Protein AF-A0A7J7L6P8-F1 (afdb_monomer)

pLDDT: mean 73.08, std 12.53, range [40.78, 95.0]

InterPro domains:
  IPR000109 Proton-dependent oligopeptide transporter family [PF00854] (57-132)
  IPR036259 MFS transporter superfamily [G3DSA:1.20.1250.20] (1-54)
  IPR036259 MFS transporter superfamily [G3DSA:1.20.1250.20] (55-174)
  IPR036259 MFS transporter superfamily [SSF103473] (28-164)

Structure (mmCIF, N/CA/C/O backbone):
data_AF-A0A7J7L6P8-F1
#
_entry.id   AF-A0A7J7L6P8-F1
#
loop_
_atom_site.group_PDB
_atom_site.id
_atom_site.type_symbol
_atom_site.label_atom_id
_atom_site.label_alt_id
_atom_site.label_comp_id
_atom_site.label_asym_id
_atom_site.label_entity_id
_atom_site.label_seq_id
_atom_site.pdbx_PDB_ins_code
_atom_site.Cartn_x
_atom_site.Cartn_y
_atom_site.Cartn_z
_atom_site.occupancy
_atom_site.B_iso_or_equiv
_atom_site.auth_seq_id
_atom_site.auth_comp_id
_atom_site.auth_asym_id
_atom_site.auth_atom_id
_atom_site.pdbx_PDB_model_num
ATOM 1 N N . MET A 1 1 ? 3.405 18.235 5.698 1.00 57.59 1 MET A N 1
ATOM 2 C CA . MET A 1 1 ? 2.090 17.823 5.150 1.00 57.59 1 MET A CA 1
ATOM 3 C C . MET A 1 1 ? 1.477 16.684 5.963 1.00 57.59 1 MET A C 1
ATOM 5 O O . MET A 1 1 ? 0.494 16.945 6.640 1.00 57.59 1 MET A O 1
ATOM 9 N N . ALA A 1 2 ? 2.079 15.485 6.023 1.00 56.78 2 ALA A N 1
ATOM 10 C CA . ALA A 1 2 ? 1.562 14.368 6.838 1.00 56.78 2 ALA A CA 1
ATOM 11 C C . ALA A 1 2 ? 1.398 14.706 8.337 1.00 56.78 2 ALA A C 1
ATOM 13 O O . ALA A 1 2 ? 0.373 14.389 8.924 1.00 56.78 2 ALA A O 1
ATOM 14 N N . MET A 1 3 ? 2.344 15.452 8.925 1.00 75.00 3 MET A N 1
ATOM 15 C CA . MET A 1 3 ? 2.256 15.924 10.320 1.00 75.00 3 MET A CA 1
ATOM 16 C C . MET A 1 3 ? 1.064 16.860 10.582 1.00 75.00 3 MET A C 1
ATOM 18 O O . MET A 1 3 ? 0.485 16.827 11.660 1.00 75.00 3 MET A O 1
ATOM 22 N N . ALA A 1 4 ? 0.673 17.679 9.599 1.00 73.75 4 ALA A N 1
ATOM 23 C CA . ALA A 1 4 ? -0.470 18.583 9.738 1.00 73.75 4 ALA A CA 1
ATOM 24 C C . ALA A 1 4 ? -1.795 17.811 9.669 1.00 73.75 4 ALA A C 1
ATOM 26 O O . ALA A 1 4 ? -2.696 18.058 10.462 1.00 73.75 4 ALA A O 1
ATOM 27 N N . VAL A 1 5 ? -1.885 16.825 8.770 1.00 70.44 5 VAL A N 1
ATOM 28 C CA . VAL A 1 5 ? -3.036 15.914 8.691 1.00 70.44 5 VAL A CA 1
ATOM 29 C C . VAL A 1 5 ? -3.148 15.094 9.972 1.00 70.44 5 VAL A C 1
ATOM 31 O O . VAL A 1 5 ? -4.221 15.052 10.559 1.00 70.44 5 VAL A O 1
ATOM 34 N N . ALA A 1 6 ? -2.043 14.522 10.459 1.00 69.38 6 ALA A N 1
ATOM 35 C CA . ALA A 1 6 ? -2.007 13.792 11.723 1.00 69.38 6 ALA A CA 1
ATOM 36 C C . ALA A 1 6 ? -2.453 14.668 12.904 1.00 69.38 6 ALA A C 1
ATOM 38 O O . ALA A 1 6 ? -3.255 14.225 13.716 1.00 69.38 6 ALA A O 1
ATOM 39 N N . ALA A 1 7 ? -2.016 15.930 12.962 1.00 76.94 7 ALA A N 1
ATOM 40 C CA . ALA A 1 7 ? -2.451 16.870 13.994 1.00 76.94 7 ALA A CA 1
ATOM 41 C C . ALA A 1 7 ? -3.957 17.179 13.917 1.00 76.94 7 ALA A C 1
ATOM 43 O O . ALA A 1 7 ? -4.633 17.227 14.942 1.00 76.94 7 ALA A O 1
ATOM 44 N N . ILE A 1 8 ? -4.508 17.365 12.714 1.00 76.62 8 ILE A N 1
ATOM 45 C CA . ILE A 1 8 ? -5.951 17.576 12.520 1.00 76.62 8 ILE A CA 1
ATOM 46 C C . ILE A 1 8 ? -6.732 16.324 12.937 1.00 76.62 8 ILE A C 1
ATOM 48 O O . ILE A 1 8 ? -7.706 16.435 13.679 1.00 76.62 8 ILE A O 1
ATOM 52 N N . MET A 1 9 ? -6.283 15.139 12.522 1.00 74.62 9 MET A N 1
ATOM 53 C CA . MET A 1 9 ? -6.914 13.873 12.901 1.00 74.62 9 MET A CA 1
ATOM 54 C C . MET A 1 9 ? -6.868 13.648 14.411 1.00 74.62 9 MET A C 1
ATOM 56 O O . MET A 1 9 ? -7.878 13.276 15.002 1.00 74.62 9 MET A O 1
ATOM 60 N N . GLU A 1 10 ? -5.741 13.947 15.054 1.00 73.19 10 GLU A N 1
ATOM 61 C CA . GLU A 1 10 ? -5.582 13.829 16.503 1.00 73.19 10 GLU A CA 1
ATOM 62 C C . GLU A 1 10 ? -6.498 14.802 17.260 1.00 73.19 10 GLU A C 1
ATOM 64 O O . GLU A 1 10 ? -7.091 14.438 18.276 1.00 73.19 10 GLU A O 1
ATOM 69 N N . ASN A 1 11 ? -6.709 16.008 16.725 1.00 78.06 11 ASN A N 1
ATOM 70 C CA . ASN A 1 11 ? -7.666 16.964 17.278 1.00 78.06 11 ASN A CA 1
ATOM 71 C C . ASN A 1 11 ? -9.112 16.454 17.197 1.00 78.06 11 ASN A C 1
ATOM 73 O O . ASN A 1 11 ? -9.860 16.583 18.169 1.00 78.06 11 ASN A O 1
ATOM 77 N N . VAL A 1 12 ? -9.510 15.840 16.078 1.00 74.69 12 VAL A N 1
ATOM 78 C CA . VAL A 1 12 ? -10.863 15.277 15.940 1.00 74.69 12 VAL A CA 1
ATOM 79 C C . VAL A 1 12 ? -11.034 14.022 16.797 1.00 74.69 12 VAL A C 1
ATOM 81 O O . VAL A 1 12 ? -12.045 13.887 17.491 1.00 74.69 12 VAL A O 1
ATOM 84 N N . ARG A 1 13 ? -10.019 13.149 16.839 1.00 74.62 13 ARG A N 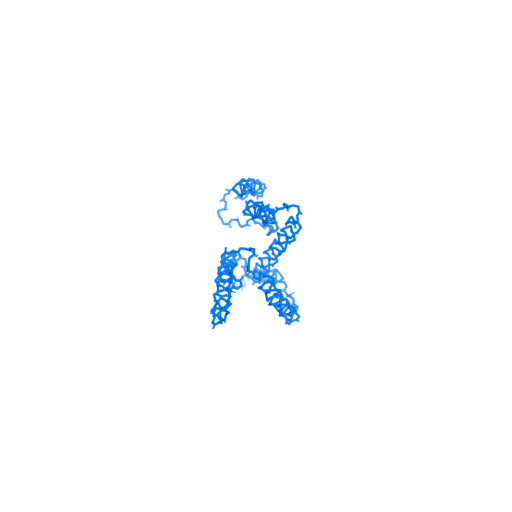1
ATOM 85 C CA . ARG A 1 13 ? -9.984 11.966 17.708 1.00 74.62 13 ARG A CA 1
ATOM 86 C C . ARG A 1 13 ? -10.193 12.351 19.169 1.00 74.62 13 ARG A C 1
ATOM 88 O O . ARG A 1 13 ? -11.044 11.785 19.856 1.00 74.62 13 ARG A O 1
ATOM 95 N N . ARG A 1 14 ? -9.442 13.352 19.632 1.00 69.62 14 ARG A N 1
ATOM 96 C CA . ARG A 1 14 ? -9.537 13.896 20.988 1.00 69.62 14 ARG A CA 1
ATOM 97 C C . ARG A 1 14 ? -10.906 14.521 21.260 1.00 69.62 14 ARG A C 1
ATOM 99 O O . ARG A 1 14 ? -11.451 14.315 22.339 1.00 69.62 14 ARG A O 1
ATOM 106 N N . GLY A 1 15 ? -11.488 15.226 20.290 1.00 71.56 15 GLY A N 1
ATOM 107 C CA . GLY A 1 15 ? -12.839 15.787 20.403 1.00 71.56 15 GLY A CA 1
ATOM 108 C C . GLY A 1 15 ? -13.918 14.723 20.621 1.00 71.56 15 GLY A C 1
ATOM 109 O O . GLY A 1 15 ? -14.811 14.906 21.445 1.00 71.56 15 GLY A O 1
ATOM 110 N N . ILE A 1 16 ? -13.808 13.583 19.940 1.00 70.44 16 ILE A N 1
ATOM 111 C CA . ILE A 1 16 ? -14.724 12.447 20.113 1.00 70.44 16 ILE A CA 1
ATOM 112 C C . ILE A 1 16 ? -14.493 11.759 21.469 1.00 70.44 16 ILE A C 1
ATOM 114 O O . ILE A 1 16 ? -15.457 11.474 22.170 1.00 70.44 16 ILE A O 1
ATOM 118 N N . ALA A 1 17 ? -13.241 11.591 21.909 1.00 65.88 17 ALA A N 1
ATOM 119 C CA . ALA A 1 17 ? -12.929 11.035 23.234 1.00 65.88 17 ALA A CA 1
ATOM 120 C C . ALA A 1 17 ? -13.509 11.867 24.396 1.00 65.88 17 ALA A C 1
ATOM 122 O O . ALA A 1 17 ? -13.944 11.314 25.404 1.00 65.88 17 ALA A O 1
ATOM 123 N N . ILE A 1 18 ? -13.531 13.197 24.245 1.00 70.50 18 ILE A N 1
ATOM 124 C CA . ILE A 1 18 ? -14.132 14.126 25.213 1.00 70.50 18 ILE A CA 1
ATOM 125 C C . ILE A 1 18 ? -15.656 13.965 25.251 1.00 70.50 18 ILE A C 1
ATOM 127 O O . ILE A 1 18 ? -16.242 13.974 26.330 1.00 70.50 18 ILE A O 1
ATOM 131 N N . ARG A 1 19 ? -16.296 13.799 24.086 1.00 66.94 19 ARG A N 1
ATOM 132 C CA . ARG A 1 19 ? -17.755 13.631 23.969 1.00 66.94 19 ARG A CA 1
ATOM 133 C C . ARG A 1 19 ? -18.263 12.325 24.575 1.00 66.94 19 ARG A C 1
ATOM 135 O O . ARG A 1 19 ? -19.340 12.314 25.151 1.00 66.94 19 ARG A O 1
ATOM 142 N N . GLU A 1 20 ? -17.472 11.266 24.471 1.00 68.31 20 GLU A N 1
ATOM 143 C CA . GLU A 1 20 ? -17.779 9.934 25.004 1.00 68.31 20 GLU A CA 1
ATOM 144 C C . GLU A 1 20 ? -17.405 9.774 26.496 1.00 68.31 20 GLU A C 1
ATOM 146 O O . GLU A 1 20 ? -17.579 8.710 27.081 1.00 68.31 20 GLU A O 1
ATOM 151 N N . GLY A 1 21 ? -16.864 10.815 27.142 1.00 65.06 21 GLY A N 1
ATOM 152 C CA . GLY A 1 21 ? -16.530 10.783 28.572 1.00 65.06 21 GLY A CA 1
ATOM 153 C C . GLY A 1 21 ? -15.274 9.975 28.936 1.00 65.06 21 GLY A C 1
ATOM 154 O O . GLY A 1 21 ? -15.002 9.763 30.116 1.00 65.06 21 GLY A O 1
ATOM 155 N N . PHE A 1 22 ? -14.449 9.575 27.962 1.00 65.38 22 PHE A N 1
ATOM 156 C CA . PHE A 1 22 ? -13.252 8.741 28.173 1.00 65.38 22 PHE A CA 1
ATOM 157 C C . PHE A 1 22 ? -12.012 9.497 28.690 1.00 65.38 22 PHE A C 1
ATOM 159 O O . PHE A 1 22 ? -10.904 8.964 28.672 1.00 65.38 22 PHE A O 1
ATOM 166 N N . LEU A 1 23 ? -12.170 10.726 29.189 1.00 56.12 23 LEU A N 1
ATOM 167 C CA . LEU A 1 23 ? -11.068 11.595 29.630 1.00 56.12 23 LEU A CA 1
ATOM 168 C C . LEU A 1 23 ? -10.186 11.000 30.748 1.00 56.12 23 LEU A C 1
ATOM 170 O O . LEU A 1 23 ? -9.034 11.406 30.876 1.00 56.12 23 LEU A O 1
ATOM 174 N N . GLY A 1 24 ? -10.709 10.058 31.542 1.00 56.09 24 GLY A N 1
ATOM 175 C CA . GLY A 1 24 ? -10.016 9.464 32.694 1.00 56.09 24 GLY A CA 1
ATOM 176 C C . GLY A 1 24 ? -9.529 8.022 32.519 1.00 56.09 24 GLY A C 1
ATOM 177 O O . GLY A 1 24 ? -8.980 7.469 33.468 1.00 56.09 24 GLY A O 1
ATOM 178 N N . ASN A 1 25 ? -9.732 7.389 31.356 1.00 55.56 25 ASN A N 1
ATOM 179 C CA . ASN A 1 25 ? -9.404 5.974 31.164 1.00 55.56 25 ASN A CA 1
ATOM 180 C C . ASN A 1 25 ? -8.290 5.786 30.107 1.00 55.56 25 ASN A C 1
ATOM 182 O O . ASN A 1 25 ? -8.564 5.881 28.910 1.00 55.56 25 ASN A O 1
ATOM 186 N N . PRO A 1 26 ? -7.038 5.498 30.517 1.00 57.19 26 PRO A N 1
ATOM 187 C CA . PRO A 1 26 ? -5.897 5.372 29.606 1.00 57.19 26 PRO A CA 1
ATOM 188 C C . PRO A 1 26 ? -5.949 4.132 28.696 1.00 57.19 26 PRO A C 1
ATOM 190 O O . PRO A 1 26 ? -5.173 4.052 27.747 1.00 57.19 26 PRO A O 1
ATOM 193 N N . THR A 1 27 ? -6.848 3.175 28.949 1.00 52.56 27 THR A N 1
ATOM 194 C CA . THR A 1 27 ? -7.044 1.969 28.122 1.00 52.56 27 THR A CA 1
ATOM 195 C C . THR A 1 27 ? -8.324 2.012 27.285 1.00 52.56 27 THR A C 1
ATOM 197 O O . THR A 1 27 ? -8.669 1.016 26.647 1.00 52.56 27 THR A O 1
ATOM 200 N N . ALA A 1 28 ? -9.025 3.153 27.240 1.00 50.88 28 ALA A N 1
ATOM 201 C CA . ALA A 1 28 ? -10.209 3.322 26.407 1.00 50.88 28 ALA A CA 1
ATOM 202 C C . ALA A 1 28 ? -9.842 3.257 24.916 1.00 50.88 28 ALA A C 1
ATOM 204 O O . ALA A 1 28 ? -9.330 4.209 24.322 1.00 50.88 28 ALA A O 1
ATOM 205 N N . VAL A 1 29 ? -10.117 2.106 24.304 1.00 56.06 29 VAL A N 1
ATOM 206 C CA . VAL A 1 29 ? -10.011 1.915 22.859 1.00 56.06 29 VAL A CA 1
ATOM 207 C C . VAL A 1 29 ? -11.180 2.654 22.225 1.00 56.06 29 VAL A C 1
ATOM 209 O O . VAL A 1 29 ? -12.318 2.191 22.263 1.00 56.06 29 VAL A O 1
ATOM 212 N N . ILE A 1 30 ? -10.914 3.838 21.680 1.00 58.00 30 ILE A N 1
ATOM 213 C CA . ILE A 1 30 ? -11.936 4.590 20.959 1.00 58.00 30 ILE A CA 1
ATOM 214 C C . ILE A 1 30 ? -12.311 3.769 19.723 1.00 58.00 30 ILE A C 1
ATOM 216 O O . ILE A 1 30 ? -11.446 3.481 18.897 1.00 58.00 30 ILE A O 1
ATOM 220 N N . GLY A 1 31 ? -13.584 3.389 19.596 1.00 56.09 31 GLY A N 1
ATOM 221 C CA . GLY A 1 31 ? -14.121 2.590 18.486 1.00 56.09 31 GLY A CA 1
ATOM 222 C C . GLY A 1 31 ? -14.188 3.344 17.154 1.00 56.09 31 GLY A C 1
ATOM 223 O O . GLY A 1 31 ? -15.194 3.279 16.453 1.00 56.09 31 GLY A O 1
ATOM 224 N N . MET A 1 32 ? -13.157 4.115 16.813 1.00 63.31 32 MET A N 1
ATOM 225 C CA . MET A 1 32 ? -13.066 4.775 15.518 1.00 63.31 32 MET A CA 1
ATOM 226 C C . MET A 1 32 ? -12.760 3.747 14.440 1.00 63.31 32 MET A C 1
ATOM 228 O O . MET A 1 32 ? -11.826 2.959 14.558 1.00 63.31 32 MET A O 1
ATOM 232 N N . SER A 1 33 ? -13.554 3.776 13.373 1.00 61.56 33 SER A N 1
ATOM 233 C CA . SER A 1 33 ? -13.331 2.940 12.197 1.00 61.56 33 SER A CA 1
ATOM 234 C C . SER A 1 33 ? -11.944 3.196 11.589 1.00 61.56 33 SER A C 1
ATOM 236 O O . SER A 1 33 ? -11.476 4.338 11.520 1.00 61.56 33 SER A O 1
ATOM 238 N N . ALA A 1 34 ? -11.325 2.133 11.064 1.00 63.50 34 ALA A N 1
ATOM 239 C CA . ALA A 1 34 ? -10.097 2.185 10.269 1.00 63.50 34 ALA A CA 1
ATOM 240 C C . ALA A 1 34 ? -10.204 3.113 9.038 1.00 63.50 34 ALA A C 1
ATOM 242 O O . ALA A 1 34 ? -9.183 3.531 8.491 1.00 63.50 34 ALA A O 1
ATOM 243 N N . MET A 1 35 ? -11.422 3.509 8.642 1.00 66.62 35 MET A N 1
ATOM 244 C CA . MET A 1 35 ? -11.685 4.519 7.610 1.00 66.62 35 MET A CA 1
ATOM 245 C C . MET A 1 35 ? -10.975 5.861 7.857 1.00 66.62 35 MET A C 1
ATOM 247 O O . MET A 1 35 ? -10.690 6.582 6.902 1.00 66.62 35 MET A O 1
ATOM 251 N N . TRP A 1 36 ? -10.607 6.186 9.101 1.00 69.94 36 TRP A N 1
ATOM 252 C CA . TRP A 1 36 ? -9.822 7.388 9.425 1.00 69.94 36 TRP A CA 1
ATOM 253 C C . TRP A 1 36 ? -8.411 7.401 8.819 1.00 69.94 36 TRP A C 1
ATOM 255 O O . TRP A 1 36 ? -7.792 8.460 8.722 1.00 69.94 36 TRP A O 1
ATOM 265 N N . LEU A 1 37 ? -7.908 6.258 8.349 1.00 67.75 37 LEU A N 1
ATOM 266 C CA . LEU A 1 37 ? -6.620 6.159 7.663 1.00 67.75 37 LEU A CA 1
ATOM 267 C C . LEU A 1 37 ? -6.708 6.565 6.179 1.00 67.75 37 LEU A C 1
ATOM 269 O O . LEU A 1 37 ? -5.687 6.812 5.541 1.00 67.75 37 LEU A O 1
ATOM 273 N N . ILE A 1 38 ? -7.907 6.666 5.602 1.00 74.75 38 ILE A N 1
ATOM 274 C CA . ILE A 1 38 ? -8.080 6.959 4.171 1.00 74.75 38 ILE A CA 1
ATOM 275 C C . ILE A 1 38 ? -7.493 8.331 3.794 1.00 74.75 38 ILE A C 1
ATOM 277 O O . ILE A 1 38 ? -6.700 8.388 2.851 1.00 74.75 38 ILE A O 1
ATOM 281 N N . PRO A 1 39 ? -7.776 9.434 4.518 1.00 75.94 39 PRO A N 1
ATOM 282 C CA . PRO A 1 39 ? -7.294 10.754 4.113 1.00 75.94 39 PRO A CA 1
ATOM 283 C C . PRO A 1 39 ? -5.766 10.867 4.146 1.00 75.94 39 PRO A C 1
ATOM 285 O O . PRO A 1 39 ? -5.178 11.488 3.263 1.00 75.94 39 PRO A O 1
ATOM 288 N N . GLN A 1 40 ? -5.102 10.228 5.116 1.00 76.31 40 GLN A N 1
ATOM 289 C CA . GLN A 1 40 ? -3.638 10.235 5.190 1.00 76.31 40 GLN A CA 1
ATOM 290 C C . GLN A 1 40 ? -2.995 9.446 4.040 1.00 76.31 40 GLN A C 1
ATOM 292 O O . GLN A 1 40 ? -2.008 9.914 3.477 1.00 76.31 40 GLN A O 1
ATOM 297 N N . PHE A 1 41 ? -3.561 8.299 3.641 1.00 73.69 41 PHE A N 1
ATOM 298 C CA . PHE A 1 41 ? -3.017 7.486 2.549 1.00 73.69 41 PHE A CA 1
ATOM 299 C C . PHE A 1 41 ? -3.240 8.140 1.185 1.00 73.69 41 PHE A C 1
ATOM 301 O O . PHE A 1 41 ? -2.347 8.107 0.340 1.00 73.69 41 PHE A O 1
ATOM 308 N N . VAL A 1 42 ? -4.385 8.801 0.991 1.00 75.19 42 VAL A N 1
ATOM 309 C CA . VAL A 1 42 ? -4.659 9.579 -0.225 1.00 75.19 42 VAL A CA 1
ATOM 310 C C . VAL A 1 42 ? -3.680 10.747 -0.341 1.00 75.19 42 VAL A C 1
ATOM 312 O O . VAL A 1 42 ? -3.033 10.902 -1.373 1.00 75.19 42 VAL A O 1
ATOM 315 N N . ILE A 1 43 ? -3.502 11.537 0.723 1.00 76.88 43 ILE A N 1
ATOM 316 C CA . ILE A 1 43 ? -2.582 12.687 0.714 1.00 76.88 43 ILE A CA 1
ATOM 317 C C . ILE A 1 43 ? -1.128 12.239 0.526 1.00 76.88 43 ILE A C 1
ATOM 319 O O . ILE A 1 43 ? -0.373 12.910 -0.177 1.00 76.88 43 ILE A O 1
ATOM 323 N N . LEU A 1 44 ? -0.734 11.104 1.108 1.00 76.56 44 LEU A N 1
ATOM 324 C CA . LEU A 1 44 ? 0.588 10.519 0.892 1.00 76.56 44 LEU A CA 1
ATOM 325 C C . LEU A 1 44 ? 0.796 10.121 -0.577 1.00 76.56 44 LEU A C 1
ATOM 327 O O . LEU A 1 44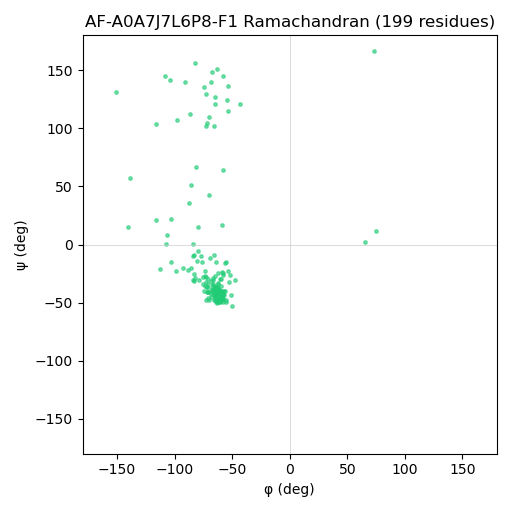 ? 1.814 10.487 -1.156 1.00 76.56 44 LEU A O 1
ATOM 331 N N . GLY A 1 45 ? -0.184 9.458 -1.201 1.00 70.62 45 GLY A N 1
ATOM 332 C CA . GLY A 1 45 ? -0.128 9.105 -2.625 1.00 70.62 45 GLY A CA 1
ATOM 333 C C . GLY A 1 45 ? -0.040 10.332 -3.540 1.00 70.62 45 GLY A C 1
ATOM 334 O O . GLY A 1 45 ? 0.742 10.346 -4.489 1.00 70.62 45 GLY A O 1
ATOM 335 N N . PHE A 1 46 ? -0.766 11.407 -3.215 1.00 69.50 46 PHE A N 1
ATOM 336 C CA . PHE A 1 46 ? -0.624 12.692 -3.907 1.00 69.50 46 PHE A CA 1
ATOM 337 C C . PHE A 1 46 ? 0.770 13.306 -3.712 1.00 69.50 46 PHE A C 1
ATOM 339 O O . PHE A 1 46 ? 1.350 13.814 -4.668 1.00 69.50 46 PHE A O 1
ATOM 3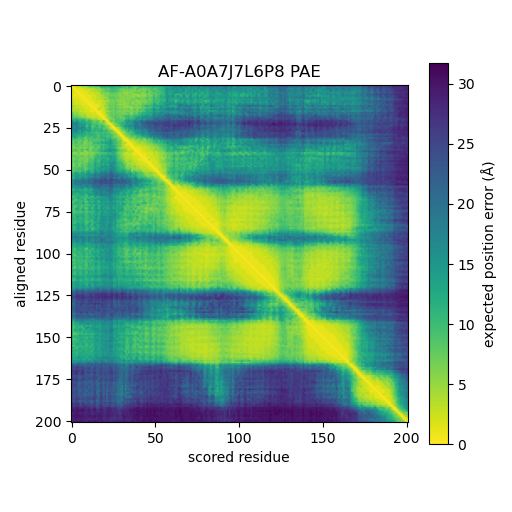46 N N . ALA A 1 47 ? 1.335 13.256 -2.504 1.00 72.56 47 ALA A N 1
ATOM 347 C CA . ALA A 1 47 ? 2.668 13.791 -2.230 1.00 72.56 47 ALA A CA 1
ATOM 348 C C . ALA A 1 47 ? 3.773 13.034 -2.991 1.00 72.56 47 ALA A C 1
ATOM 350 O O . ALA A 1 47 ? 4.676 13.665 -3.541 1.00 72.56 47 ALA A O 1
ATOM 351 N N . GLU A 1 48 ? 3.678 11.703 -3.076 1.00 69.44 48 GLU A N 1
ATOM 352 C CA . GLU A 1 48 ? 4.567 10.875 -3.902 1.00 69.44 48 GLU A CA 1
ATOM 353 C C . GLU A 1 48 ? 4.478 11.262 -5.386 1.00 69.44 48 GLU A C 1
ATOM 355 O O . GLU A 1 48 ? 5.510 11.364 -6.050 1.00 69.44 48 GLU A O 1
ATOM 360 N N . ALA A 1 49 ? 3.274 11.563 -5.889 1.00 66.00 49 ALA A N 1
ATOM 361 C CA . ALA A 1 49 ? 3.064 12.009 -7.266 1.00 66.00 49 ALA A CA 1
ATOM 362 C C . ALA A 1 49 ? 3.827 13.303 -7.580 1.00 66.00 49 ALA A C 1
ATOM 364 O O . ALA A 1 49 ? 4.547 13.378 -8.577 1.00 66.00 49 ALA A O 1
ATOM 365 N N . PHE A 1 50 ? 3.715 14.309 -6.705 1.00 68.62 50 PHE A N 1
ATOM 366 C CA . PHE A 1 50 ? 4.424 15.579 -6.873 1.00 68.62 50 PHE A CA 1
ATOM 367 C C . PHE A 1 50 ? 5.943 15.400 -6.788 1.00 68.62 50 PHE A C 1
ATOM 369 O O . PHE A 1 50 ? 6.673 15.973 -7.600 1.00 68.62 50 PHE A O 1
ATOM 376 N N . ASN A 1 51 ? 6.424 14.559 -5.867 1.00 70.44 51 ASN A N 1
ATOM 377 C CA . ASN A 1 51 ? 7.851 14.275 -5.736 1.00 70.44 51 ASN A CA 1
ATOM 378 C C . ASN A 1 51 ? 8.413 13.569 -6.983 1.00 70.44 51 ASN A C 1
ATOM 380 O O . ASN A 1 51 ? 9.446 13.972 -7.510 1.00 70.44 51 ASN A O 1
ATOM 384 N N . ALA A 1 52 ? 7.705 12.571 -7.518 1.00 63.28 52 ALA A N 1
ATOM 385 C CA . ALA A 1 52 ? 8.115 11.871 -8.734 1.00 63.28 52 ALA A CA 1
ATOM 386 C C . ALA A 1 52 ? 8.172 12.809 -9.953 1.00 63.28 52 ALA A C 1
ATOM 388 O O . ALA A 1 52 ? 9.099 12.732 -10.758 1.00 63.28 52 ALA A O 1
ATOM 389 N N . THR A 1 53 ? 7.224 13.742 -10.077 1.00 60.84 53 THR A N 1
ATOM 390 C CA . THR A 1 53 ? 7.207 14.698 -11.199 1.00 60.84 53 THR A CA 1
ATOM 391 C C . THR A 1 53 ? 8.358 15.702 -11.161 1.00 60.84 53 THR A C 1
ATOM 393 O O . THR A 1 53 ? 8.866 16.071 -12.218 1.00 60.84 53 THR A O 1
ATOM 396 N N . ALA A 1 54 ? 8.831 16.081 -9.969 1.00 61.22 54 ALA A N 1
ATOM 397 C CA . ALA A 1 54 ? 9.988 16.964 -9.817 1.00 61.22 54 ALA A CA 1
ATOM 398 C C . ALA A 1 54 ? 11.300 16.318 -10.301 1.00 61.22 54 ALA A C 1
ATOM 400 O O . ALA A 1 54 ? 12.198 17.020 -10.756 1.00 61.22 54 ALA A O 1
ATOM 401 N N . VAL A 1 55 ? 11.403 14.986 -10.237 1.00 60.81 55 VAL A N 1
ATOM 402 C CA . VAL A 1 55 ? 12.614 14.236 -10.610 1.00 60.81 55 VAL A CA 1
ATOM 403 C C . VAL A 1 55 ? 12.695 13.963 -12.118 1.00 60.81 55 VAL A C 1
ATOM 405 O O . VAL A 1 55 ? 13.790 13.885 -12.666 1.00 60.81 55 VAL A O 1
ATOM 408 N N . ILE A 1 56 ? 11.555 13.812 -12.804 1.00 62.12 56 ILE A N 1
ATOM 409 C CA . ILE A 1 56 ? 11.509 13.234 -14.162 1.00 62.12 56 ILE A CA 1
ATOM 410 C C . ILE A 1 56 ? 11.330 14.304 -15.262 1.00 62.12 56 ILE A C 1
ATOM 412 O O . ILE A 1 56 ? 11.564 14.027 -16.436 1.00 62.12 56 ILE A O 1
ATOM 416 N N . GLY A 1 57 ? 10.943 15.541 -14.924 1.00 58.19 57 GLY A N 1
ATOM 417 C CA . GLY A 1 57 ? 10.859 16.666 -15.876 1.00 58.19 57 GLY A CA 1
ATOM 418 C C . GLY A 1 57 ? 9.809 16.524 -16.994 1.00 58.19 57 GLY A C 1
ATOM 419 O O . GLY A 1 57 ? 9.699 17.403 -17.847 1.00 58.19 57 GLY A O 1
ATOM 420 N N . MET A 1 58 ? 9.026 15.440 -17.006 1.00 61.09 58 MET A N 1
ATOM 421 C CA . MET A 1 58 ? 7.901 15.233 -17.922 1.00 61.09 58 MET A CA 1
ATOM 422 C C . MET A 1 58 ? 6.635 15.936 -17.423 1.00 61.09 58 MET A C 1
ATOM 424 O O . MET A 1 58 ? 6.472 16.174 -16.227 1.00 61.09 58 MET A O 1
ATOM 428 N N . SER A 1 59 ? 5.717 16.245 -18.347 1.00 66.12 59 SER A N 1
ATOM 429 C CA . SER A 1 59 ? 4.451 16.913 -18.028 1.00 66.12 59 SER A CA 1
ATOM 430 C C . SER A 1 59 ? 3.681 16.160 -16.936 1.00 66.12 59 SER A C 1
ATOM 432 O O . SER A 1 59 ? 3.212 15.038 -17.144 1.00 66.12 59 SER A O 1
ATOM 434 N N . THR A 1 60 ? 3.531 16.814 -15.778 1.00 65.44 60 THR A N 1
ATOM 435 C CA . THR A 1 60 ? 2.851 16.341 -14.560 1.00 65.44 60 THR A CA 1
ATOM 436 C C . THR A 1 60 ? 1.479 15.733 -14.855 1.00 65.44 60 THR A C 1
ATOM 438 O O . THR A 1 60 ? 1.057 14.794 -14.187 1.00 65.44 60 THR A O 1
ATOM 441 N N . ILE A 1 61 ? 0.796 16.219 -15.895 1.00 77.81 61 ILE A N 1
ATOM 442 C CA . ILE A 1 61 ? -0.596 15.880 -16.200 1.00 77.81 61 ILE A CA 1
ATOM 443 C C . ILE A 1 61 ? -0.813 14.403 -16.558 1.00 77.81 61 ILE A C 1
ATOM 445 O O . ILE A 1 61 ? -1.881 13.862 -16.291 1.00 77.81 61 ILE A O 1
ATOM 449 N N . TRP A 1 62 ? 0.211 13.736 -17.098 1.00 78.00 62 TRP A N 1
ATOM 450 C CA . TRP A 1 62 ? 0.145 12.321 -17.476 1.00 78.00 62 TRP A CA 1
ATOM 451 C C . TRP A 1 62 ? 0.407 11.369 -16.306 1.00 78.00 62 TRP A C 1
ATOM 453 O O . TRP A 1 62 ? -0.092 10.246 -16.300 1.00 78.00 62 TRP A O 1
ATOM 463 N N . LEU A 1 63 ? 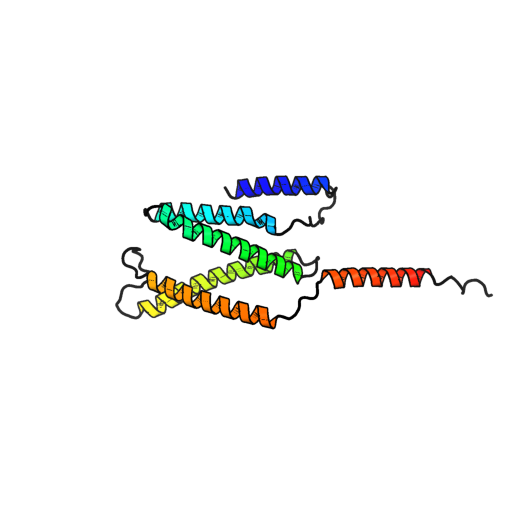1.139 11.823 -15.287 1.00 73.88 63 LEU A N 1
ATOM 464 C CA . LEU A 1 63 ? 1.429 11.045 -14.081 1.00 73.88 63 LEU A CA 1
ATOM 465 C C . LEU A 1 63 ? 0.274 11.102 -13.068 1.00 73.88 63 LEU A C 1
ATOM 467 O O . LEU A 1 63 ? 0.049 10.149 -12.329 1.00 73.88 63 LEU A O 1
ATOM 471 N N . ILE A 1 64 ? -0.500 12.187 -13.043 1.00 77.69 64 ILE A N 1
ATOM 472 C CA . ILE A 1 64 ? -1.633 12.344 -12.117 1.00 77.69 64 ILE A CA 1
ATOM 473 C C . ILE A 1 64 ? -2.589 11.132 -12.114 1.00 77.69 64 ILE A C 1
ATOM 475 O O . ILE A 1 64 ? -2.823 10.594 -11.030 1.00 77.69 64 ILE A O 1
ATOM 479 N N . PRO A 1 65 ? -3.122 10.645 -13.254 1.00 83.94 65 PRO A N 1
ATOM 480 C CA . PRO A 1 65 ? -4.098 9.554 -13.230 1.00 83.94 65 PRO A CA 1
ATOM 481 C C . PRO A 1 65 ? -3.537 8.254 -12.637 1.00 83.94 65 PRO A C 1
ATOM 483 O O . PRO A 1 65 ? -4.225 7.613 -11.842 1.00 83.94 65 PRO A O 1
ATOM 486 N N . GLN A 1 66 ? -2.285 7.886 -12.942 1.00 81.56 66 GLN A N 1
ATOM 487 C CA . GLN A 1 66 ? -1.679 6.673 -12.375 1.00 81.56 66 GLN A CA 1
ATOM 488 C C . GLN A 1 66 ? -1.502 6.772 -10.853 1.00 81.56 66 GLN A C 1
ATOM 490 O O . GLN A 1 66 ? -1.772 5.806 -10.141 1.00 81.56 66 GLN A O 1
ATOM 495 N N . PHE A 1 67 ? -1.107 7.939 -10.332 1.00 78.25 67 PHE A N 1
ATOM 496 C CA . PHE A 1 67 ? -0.885 8.122 -8.897 1.00 78.25 67 PHE A CA 1
ATOM 497 C C . PHE A 1 67 ? -2.187 8.222 -8.107 1.00 78.25 67 PHE A C 1
ATOM 499 O O . PHE A 1 67 ? -2.257 7.716 -6.989 1.00 78.25 67 PHE A O 1
ATOM 506 N N . VAL A 1 68 ? -3.233 8.815 -8.687 1.00 82.19 68 VAL A N 1
ATOM 507 C CA . VAL A 1 68 ? -4.567 8.836 -8.073 1.00 82.19 68 VAL A CA 1
ATOM 508 C C . VAL A 1 68 ? -5.096 7.411 -7.912 1.00 82.19 68 VAL A C 1
ATOM 510 O O . VAL A 1 68 ? -5.497 7.029 -6.813 1.00 82.19 68 VAL A O 1
ATOM 513 N N . ILE A 1 69 ? -5.038 6.598 -8.973 1.00 84.75 69 ILE A N 1
ATOM 514 C CA . ILE A 1 69 ? -5.481 5.195 -8.933 1.00 84.75 69 ILE A CA 1
ATOM 515 C C . ILE A 1 69 ? -4.651 4.392 -7.923 1.00 84.75 69 ILE A C 1
ATOM 517 O O . ILE A 1 69 ? -5.215 3.652 -7.116 1.00 84.75 69 ILE A O 1
ATOM 521 N N . LEU A 1 70 ? -3.327 4.577 -7.911 1.00 81.56 70 LEU A N 1
ATOM 522 C CA . LEU A 1 70 ? -2.435 3.924 -6.951 1.00 81.56 70 LEU A CA 1
ATOM 523 C C . LEU A 1 70 ? -2.754 4.320 -5.500 1.00 81.56 70 LEU A C 1
ATOM 525 O O . LEU A 1 70 ? -2.778 3.461 -4.620 1.00 81.56 70 LEU A O 1
ATOM 529 N N . GLY A 1 71 ? -3.033 5.601 -5.245 1.00 80.88 71 GLY A N 1
ATOM 530 C CA . GLY A 1 71 ? -3.406 6.109 -3.925 1.00 80.88 71 GLY A CA 1
ATOM 531 C C . GLY A 1 71 ? -4.702 5.486 -3.408 1.00 80.88 71 GLY A C 1
ATOM 532 O O . GLY A 1 71 ? -4.741 4.996 -2.278 1.00 80.88 71 GLY A O 1
ATOM 533 N N . PHE A 1 72 ? -5.738 5.420 -4.250 1.00 83.38 72 PHE A N 1
ATOM 534 C CA . PHE A 1 72 ? -6.982 4.724 -3.910 1.00 83.38 72 PHE A CA 1
ATOM 535 C C . PHE A 1 72 ? -6.751 3.232 -3.657 1.00 83.38 72 PHE A C 1
ATOM 537 O O . PHE A 1 72 ? -7.228 2.708 -2.651 1.00 83.38 72 PHE A O 1
ATOM 544 N N . ALA A 1 73 ? -5.981 2.555 -4.513 1.00 85.75 73 ALA A N 1
ATOM 545 C CA . ALA A 1 73 ? -5.668 1.139 -4.343 1.00 85.75 73 ALA A CA 1
ATOM 546 C C . ALA A 1 73 ? -4.956 0.861 -3.007 1.00 85.75 73 ALA A C 1
ATOM 548 O O . ALA A 1 73 ? -5.353 -0.053 -2.284 1.00 85.75 73 ALA A O 1
ATOM 549 N N . LYS A 1 74 ? -3.957 1.676 -2.634 1.00 81.62 74 LYS A N 1
ATOM 550 C CA . LYS A 1 74 ? -3.247 1.555 -1.347 1.00 81.62 74 LYS A CA 1
ATOM 551 C C . LYS A 1 74 ? -4.172 1.825 -0.160 1.00 81.62 74 LYS A C 1
ATOM 553 O O . LYS A 1 74 ? -4.125 1.076 0.812 1.00 81.62 74 LYS A O 1
ATOM 558 N N . ALA A 1 75 ? -5.036 2.838 -0.242 1.00 82.19 75 ALA A N 1
ATOM 559 C CA . ALA A 1 75 ? -5.982 3.158 0.826 1.00 82.19 75 ALA A CA 1
ATOM 560 C C . ALA A 1 75 ? -6.988 2.019 1.062 1.00 82.19 75 ALA A C 1
ATOM 562 O O . ALA A 1 75 ? -7.130 1.556 2.192 1.00 82.19 75 ALA A O 1
ATOM 563 N N . PHE A 1 76 ? -7.641 1.521 0.007 1.00 85.25 76 PHE A N 1
ATOM 564 C CA . PHE A 1 76 ? -8.599 0.420 0.134 1.00 85.25 76 PHE A CA 1
ATOM 565 C C . PHE A 1 76 ? -7.932 -0.886 0.568 1.00 85.25 76 PHE A C 1
ATOM 567 O O . PHE A 1 76 ? -8.493 -1.598 1.398 1.00 85.25 76 PHE A O 1
ATOM 574 N N . ASN A 1 77 ? -6.728 -1.188 0.069 1.00 87.69 77 ASN A N 1
ATOM 575 C CA . ASN A 1 77 ? -5.981 -2.361 0.517 1.00 87.69 77 ASN A CA 1
ATOM 576 C C . ASN A 1 77 ? -5.639 -2.272 2.011 1.00 87.69 77 ASN A C 1
ATOM 578 O O . ASN A 1 77 ? -5.876 -3.229 2.742 1.00 87.69 77 ASN A O 1
ATOM 582 N N . ALA A 1 78 ? -5.147 -1.118 2.474 1.00 83.56 78 ALA A N 1
ATOM 583 C CA . ALA A 1 78 ? -4.793 -0.916 3.874 1.00 83.56 78 ALA A CA 1
ATOM 584 C C . ALA A 1 78 ? -6.011 -1.033 4.800 1.00 83.56 78 ALA A C 1
ATOM 586 O O . ALA A 1 78 ? -5.945 -1.755 5.792 1.00 83.56 78 ALA A O 1
ATOM 587 N N . VAL A 1 79 ? -7.131 -0.380 4.464 1.00 84.81 79 VAL A N 1
ATOM 588 C CA . VAL A 1 79 ? -8.362 -0.474 5.267 1.00 84.81 79 VAL A CA 1
ATOM 589 C C . VAL A 1 79 ? -8.904 -1.901 5.267 1.00 84.81 79 VAL A C 1
ATOM 591 O O . VAL A 1 79 ? -9.178 -2.434 6.337 1.00 84.81 79 VAL A O 1
ATOM 594 N N . GLY A 1 80 ? -8.988 -2.549 4.101 1.00 84.69 80 GLY A N 1
ATOM 595 C CA . GLY A 1 80 ? -9.494 -3.918 3.991 1.00 84.69 80 GLY A CA 1
ATOM 596 C C . GLY A 1 80 ? -8.658 -4.929 4.778 1.00 84.69 80 GLY A C 1
ATOM 597 O O . GLY A 1 80 ? -9.216 -5.754 5.498 1.00 84.69 80 GLY A O 1
ATOM 598 N N . GLN A 1 81 ? -7.326 -4.842 4.705 1.00 84.31 81 GLN A N 1
ATOM 599 C CA . GLN A 1 81 ? -6.451 -5.704 5.504 1.00 84.31 81 GLN A CA 1
ATOM 600 C C . GLN A 1 81 ? -6.584 -5.432 7.001 1.00 84.31 81 GLN A C 1
ATOM 602 O O . GLN A 1 81 ? -6.663 -6.371 7.792 1.00 84.31 81 GLN A O 1
ATOM 607 N N . LEU A 1 82 ? -6.625 -4.160 7.400 1.00 81.94 82 LEU A N 1
ATOM 608 C CA . LEU A 1 82 ? -6.671 -3.795 8.808 1.00 81.94 82 LEU A CA 1
ATOM 609 C C . LEU A 1 82 ? -8.006 -4.196 9.452 1.00 81.94 82 LEU A C 1
ATOM 611 O O . LEU A 1 82 ? -8.005 -4.804 10.520 1.00 81.94 82 LEU A O 1
ATOM 615 N N . GLU A 1 83 ? -9.136 -3.927 8.794 1.00 81.75 83 GLU A N 1
ATOM 616 C CA . GLU A 1 83 ? -10.458 -4.355 9.267 1.00 81.75 83 GLU A CA 1
ATOM 617 C C . GLU A 1 83 ? -10.575 -5.876 9.326 1.00 81.75 83 GLU A C 1
ATOM 619 O O . GLU A 1 83 ? -11.152 -6.405 10.276 1.00 81.75 83 GLU A O 1
ATOM 624 N N . PHE A 1 84 ? -9.981 -6.594 8.371 1.00 81.94 84 PHE A N 1
ATOM 625 C CA . PHE A 1 84 ? -9.932 -8.050 8.406 1.00 81.94 84 PHE A CA 1
ATOM 626 C C . PHE A 1 84 ? -9.118 -8.571 9.598 1.00 81.94 84 PHE A C 1
ATOM 628 O O . PHE A 1 84 ? -9.596 -9.437 10.332 1.00 81.94 84 PHE A O 1
ATOM 635 N N . TYR A 1 85 ? -7.930 -8.015 9.859 1.00 81.50 85 TYR A N 1
ATOM 636 C CA . TYR A 1 85 ? -7.130 -8.401 11.025 1.00 81.50 85 TYR A CA 1
ATOM 637 C C . TYR A 1 85 ? -7.849 -8.104 12.339 1.00 81.50 85 TYR A C 1
ATOM 639 O O . TYR A 1 85 ? -7.865 -8.957 13.224 1.00 81.50 85 TYR A O 1
ATOM 647 N N . TYR A 1 86 ? -8.503 -6.948 12.455 1.00 75.94 86 TYR A N 1
ATOM 648 C CA . TYR A 1 86 ? -9.321 -6.629 13.628 1.00 75.94 86 TYR A CA 1
ATOM 649 C C . TYR A 1 86 ? -10.566 -7.511 13.757 1.00 75.94 86 TYR A C 1
ATOM 651 O O . TYR A 1 86 ? -11.000 -7.778 14.872 1.00 75.94 86 TYR A O 1
ATOM 659 N N . SER A 1 87 ? -11.131 -7.980 12.645 1.00 76.38 87 SER A N 1
ATOM 660 C CA . SER A 1 87 ? -12.301 -8.865 12.638 1.00 76.38 87 SER A CA 1
ATOM 661 C C . SER A 1 87 ? -11.973 -10.294 13.072 1.00 76.38 87 SER A C 1
ATOM 663 O O . SER A 1 87 ? -12.862 -10.981 13.577 1.00 76.38 87 SER A O 1
ATOM 665 N N . GLN A 1 88 ? -10.725 -10.735 12.874 1.00 76.94 88 GLN A N 1
ATOM 666 C CA . GLN A 1 88 ? -10.259 -12.084 13.215 1.00 76.94 88 GLN A CA 1
ATOM 667 C C . GLN A 1 88 ? -9.509 -12.170 14.543 1.00 76.94 88 GLN A C 1
ATOM 669 O O . GLN A 1 88 ? -9.446 -13.242 15.145 1.00 76.94 88 GLN A O 1
ATOM 674 N N . LEU A 1 89 ? -8.948 -11.063 15.025 1.00 73.31 89 LEU A N 1
ATOM 675 C CA . LEU A 1 89 ? -8.269 -11.019 16.314 1.00 73.31 89 LEU A CA 1
ATOM 676 C C . LEU A 1 89 ? -9.252 -10.620 17.430 1.00 73.31 89 LEU A C 1
ATOM 678 O O . LEU A 1 89 ? -10.078 -9.727 17.247 1.00 73.31 89 LEU A O 1
ATOM 682 N N . PRO A 1 90 ? -9.176 -11.241 18.621 1.00 69.62 90 PRO A N 1
ATOM 683 C CA . PRO A 1 90 ? -9.989 -10.827 19.759 1.00 69.62 90 PRO A CA 1
ATOM 684 C C . PRO A 1 90 ? -9.634 -9.392 20.179 1.00 69.62 90 PRO A C 1
ATOM 686 O O . PRO A 1 90 ? -8.489 -8.960 20.039 1.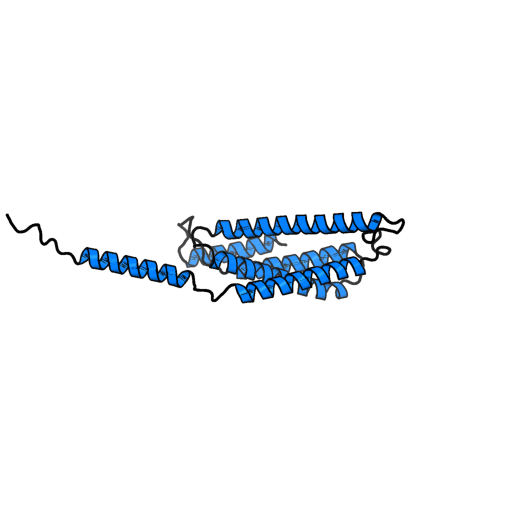00 69.62 90 PRO A O 1
ATOM 689 N N . LYS A 1 91 ? -10.602 -8.660 20.751 1.00 61.19 91 LYS A N 1
ATOM 690 C CA . LYS A 1 91 ? -10.493 -7.220 21.080 1.00 61.19 91 LYS A CA 1
ATOM 691 C C . LYS A 1 91 ? -9.248 -6.838 21.907 1.00 61.19 91 LYS A C 1
ATOM 693 O O . LYS A 1 91 ? -8.777 -5.710 21.804 1.00 61.19 91 LYS A O 1
ATOM 698 N N . SER A 1 92 ? -8.687 -7.759 22.696 1.00 62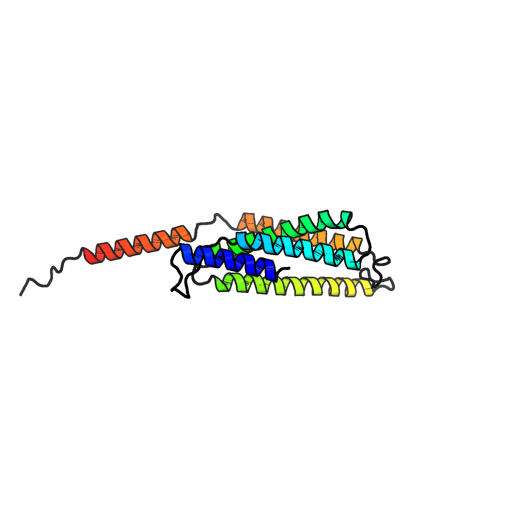.72 92 SER A N 1
ATOM 699 C CA . SER A 1 92 ? -7.465 -7.546 23.490 1.00 62.72 92 SER A CA 1
ATOM 700 C C . SER A 1 92 ? -6.158 -7.570 22.681 1.00 62.72 92 SER A C 1
ATOM 702 O O . SER A 1 92 ? -5.132 -7.121 23.182 1.00 62.72 92 SER A O 1
ATOM 704 N N . LEU A 1 93 ? -6.176 -8.062 21.437 1.00 70.00 93 LEU A N 1
ATOM 705 C CA . LEU A 1 93 ? -5.008 -8.207 20.555 1.00 70.00 93 LEU A CA 1
ATOM 706 C C . LEU A 1 93 ? -4.943 -7.130 19.462 1.00 70.00 93 LEU A C 1
ATOM 708 O O . LEU A 1 93 ? -4.266 -7.297 18.447 1.00 70.00 93 LEU A O 1
ATOM 712 N N . GLY A 1 94 ? -5.612 -5.997 19.673 1.00 67.62 94 GLY A N 1
ATOM 713 C CA . GLY A 1 94 ? -5.681 -4.932 18.676 1.00 67.62 94 GLY A CA 1
ATOM 714 C C . GLY A 1 94 ? -4.325 -4.334 18.268 1.00 67.62 94 GLY A C 1
ATOM 715 O O . GLY A 1 94 ? -4.164 -3.919 17.123 1.00 67.62 94 GLY A O 1
ATOM 716 N N . SER A 1 95 ? -3.324 -4.328 19.156 1.00 76.94 95 SER A N 1
ATOM 717 C CA . SER A 1 95 ? -1.950 -3.914 18.821 1.00 76.94 95 SER A CA 1
ATOM 718 C C . SER A 1 95 ? -1.210 -4.946 17.962 1.00 76.94 95 SER A C 1
ATOM 720 O O . SER A 1 95 ? -0.360 -4.582 17.150 1.00 76.94 95 SER A O 1
ATOM 722 N N . MET A 1 96 ? -1.564 -6.228 18.085 1.00 78.81 96 MET A N 1
ATOM 723 C CA . MET A 1 96 ? -0.951 -7.316 17.324 1.00 78.81 96 MET A CA 1
ATOM 724 C C . MET A 1 96 ? -1.386 -7.298 15.853 1.00 78.81 96 MET A C 1
ATOM 726 O O . MET A 1 96 ? -0.572 -7.581 14.978 1.00 78.81 96 MET A O 1
ATOM 730 N N . ALA A 1 97 ? -2.621 -6.861 15.568 1.00 78.38 97 ALA A N 1
ATOM 731 C CA . ALA A 1 97 ? -3.100 -6.597 14.206 1.00 78.38 97 ALA A CA 1
ATOM 732 C C . ALA A 1 97 ? -2.190 -5.596 13.470 1.00 78.38 97 ALA A C 1
ATOM 734 O O . ALA A 1 97 ? -1.749 -5.838 12.346 1.00 78.38 97 ALA A O 1
ATOM 735 N N . MET A 1 98 ? -1.857 -4.490 14.142 1.00 80.88 98 MET A N 1
ATOM 736 C CA . MET A 1 98 ? -1.005 -3.442 13.582 1.00 80.88 98 MET A CA 1
ATOM 737 C C . MET A 1 98 ? 0.461 -3.887 13.451 1.00 80.88 98 MET A C 1
ATOM 739 O O . MET A 1 98 ? 1.145 -3.511 12.495 1.00 80.88 98 MET A O 1
ATOM 743 N N . ALA A 1 99 ? 0.943 -4.725 14.374 1.00 86.38 99 ALA A N 1
ATOM 744 C CA . ALA A 1 99 ? 2.271 -5.326 14.280 1.00 86.38 99 ALA A CA 1
ATOM 745 C C . ALA A 1 99 ? 2.391 -6.229 13.042 1.00 86.38 99 ALA A C 1
ATOM 747 O O . ALA A 1 99 ? 3.333 -6.067 12.266 1.00 86.38 99 ALA A O 1
ATOM 748 N N . PHE A 1 100 ? 1.413 -7.110 12.797 1.00 85.62 100 PHE A N 1
ATOM 749 C CA . PHE A 1 100 ? 1.391 -7.942 11.590 1.00 85.62 100 PHE A CA 1
ATOM 750 C C . PHE A 1 100 ? 1.294 -7.115 10.312 1.00 85.62 100 PHE A C 1
ATOM 752 O O . PHE A 1 100 ? 2.017 -7.394 9.358 1.00 85.62 100 PHE A O 1
ATOM 759 N N . PHE A 1 101 ? 0.475 -6.061 10.308 1.00 85.12 101 PHE A N 1
ATOM 760 C CA . PHE A 1 101 ? 0.393 -5.137 9.180 1.00 85.12 101 PHE A CA 1
ATOM 761 C C . PHE A 1 101 ? 1.757 -4.502 8.856 1.00 85.12 101 PHE A C 1
ATOM 763 O O . PHE A 1 101 ? 2.192 -4.497 7.705 1.00 85.12 101 PHE A O 1
ATOM 770 N N . THR A 1 102 ? 2.470 -4.020 9.876 1.00 84.94 102 THR A N 1
ATOM 771 C CA . THR A 1 102 ? 3.762 -3.334 9.701 1.00 84.94 102 THR A CA 1
ATOM 772 C C . THR A 1 102 ? 4.875 -4.300 9.287 1.00 84.94 102 THR A C 1
ATOM 774 O O . THR A 1 102 ? 5.667 -3.988 8.400 1.00 84.94 102 THR A O 1
ATOM 777 N N . VAL A 1 103 ? 4.919 -5.499 9.876 1.00 92.38 103 VAL A N 1
ATOM 778 C CA . VAL A 1 103 ? 5.870 -6.552 9.478 1.00 92.38 103 VAL A CA 1
ATOM 779 C C . VAL A 1 103 ? 5.598 -7.020 8.048 1.00 92.38 103 VAL A C 1
ATOM 781 O O . VAL A 1 103 ? 6.540 -7.215 7.284 1.00 92.38 103 VAL A O 1
ATOM 784 N N . GLY A 1 104 ? 4.326 -7.143 7.657 1.00 90.19 104 GLY A N 1
ATOM 785 C CA . GLY A 1 104 ? 3.938 -7.465 6.285 1.00 90.19 104 GLY A CA 1
ATOM 786 C C . GLY A 1 104 ? 4.426 -6.422 5.279 1.00 90.19 104 GLY A C 1
ATOM 787 O O . GLY A 1 104 ? 4.942 -6.783 4.222 1.00 90.19 104 GLY A O 1
ATOM 788 N N . MET A 1 105 ? 4.345 -5.134 5.627 1.00 88.56 105 MET A N 1
ATOM 789 C CA . MET A 1 105 ? 4.889 -4.050 4.803 1.00 88.56 105 MET A CA 1
ATOM 790 C C . MET A 1 105 ? 6.413 -4.153 4.664 1.00 88.56 105 MET A C 1
ATOM 792 O O . MET A 1 105 ? 6.920 -4.155 3.546 1.00 88.56 105 MET A O 1
ATOM 796 N N . ALA A 1 106 ? 7.135 -4.343 5.772 1.00 92.31 106 ALA A N 1
ATOM 797 C CA . ALA A 1 106 ? 8.588 -4.511 5.738 1.00 92.31 106 ALA A CA 1
ATOM 798 C C . ALA A 1 106 ? 9.010 -5.725 4.892 1.00 92.31 106 ALA A C 1
ATOM 800 O O . ALA A 1 106 ? 9.949 -5.650 4.102 1.00 92.31 106 ALA A O 1
ATOM 801 N N . PHE A 1 107 ? 8.288 -6.841 5.013 1.00 93.81 107 PHE A N 1
ATOM 802 C CA . PHE A 1 107 ? 8.524 -8.024 4.192 1.00 93.81 107 PHE A CA 1
ATOM 803 C C . PHE A 1 107 ? 8.279 -7.750 2.700 1.00 93.81 107 PHE A C 1
ATOM 805 O O . PHE A 1 107 ? 9.063 -8.191 1.860 1.00 93.81 107 PHE A O 1
ATOM 812 N N . SER A 1 108 ? 7.238 -6.983 2.365 1.00 90.38 108 SER A N 1
ATOM 813 C CA . SER A 1 108 ? 6.958 -6.556 0.991 1.00 90.38 108 SER A CA 1
ATOM 814 C C . SER A 1 108 ? 8.095 -5.718 0.402 1.00 90.38 108 SER A C 1
ATOM 816 O O . SER A 1 108 ? 8.483 -5.948 -0.744 1.00 90.38 108 SER A O 1
ATOM 818 N N . ASP A 1 109 ? 8.661 -4.782 1.166 1.00 90.62 109 ASP A N 1
ATOM 819 C CA . ASP A 1 109 ? 9.772 -3.939 0.701 1.00 90.62 109 ASP A CA 1
ATOM 820 C C . ASP A 1 109 ? 11.040 -4.765 0.441 1.00 90.62 109 ASP A C 1
ATOM 822 O O . ASP A 1 109 ? 11.719 -4.586 -0.577 1.00 90.62 109 ASP A O 1
ATOM 826 N N . LEU A 1 110 ? 11.330 -5.732 1.318 1.00 94.88 110 LEU A N 1
ATOM 827 C CA . LEU A 1 110 ? 12.433 -6.676 1.128 1.00 94.88 110 LEU A CA 1
ATOM 828 C C . LEU A 1 110 ? 12.230 -7.539 -0.119 1.00 94.88 110 LEU A C 1
ATOM 830 O O . LEU A 1 110 ? 13.168 -7.734 -0.892 1.00 94.88 110 LEU A O 1
ATOM 834 N N . LEU A 1 111 ? 11.009 -8.028 -0.341 1.00 93.00 111 LEU A N 1
ATOM 835 C CA . LEU A 1 111 ? 10.680 -8.828 -1.515 1.00 93.00 111 LEU A CA 1
ATOM 836 C C . LEU A 1 111 ? 10.781 -8.002 -2.805 1.00 93.00 111 LEU A C 1
ATOM 838 O O . LEU A 1 111 ? 11.315 -8.488 -3.801 1.00 93.00 111 LEU A O 1
ATOM 842 N N . GLY A 1 112 ? 10.342 -6.741 -2.780 1.00 89.56 112 GLY A N 1
ATOM 843 C CA . GLY A 1 112 ? 10.508 -5.803 -3.890 1.00 89.56 112 GLY A CA 1
ATOM 844 C C . GLY A 1 112 ? 11.981 -5.584 -4.240 1.00 89.56 112 GLY A C 1
ATOM 845 O O . GLY A 1 112 ? 12.370 -5.721 -5.401 1.00 89.56 112 GLY A O 1
ATOM 846 N N . SER A 1 113 ? 12.822 -5.338 -3.231 1.00 91.50 113 SER A N 1
ATOM 847 C CA . SER A 1 113 ? 14.276 -5.241 -3.405 1.00 91.50 113 SER A CA 1
ATOM 848 C C . SER A 1 113 ? 14.860 -6.531 -3.991 1.00 91.50 113 SER A C 1
ATOM 850 O O . SER A 1 113 ? 15.586 -6.495 -4.987 1.00 91.50 113 SER A O 1
ATOM 852 N N . LEU A 1 114 ? 14.466 -7.691 -3.465 1.00 90.56 114 LEU A N 1
ATOM 853 C CA . LEU A 1 114 ? 14.935 -8.987 -3.949 1.00 90.56 114 LEU A CA 1
ATOM 854 C C . LEU A 1 114 ? 14.591 -9.222 -5.427 1.00 90.56 114 LEU A C 1
ATOM 856 O O . LEU A 1 114 ? 15.451 -9.668 -6.184 1.00 90.56 114 LEU A O 1
ATOM 860 N N . ILE A 1 115 ? 13.375 -8.877 -5.862 1.00 88.50 115 ILE A N 1
ATOM 861 C CA . ILE A 1 115 ? 12.971 -8.982 -7.272 1.00 88.50 115 ILE A CA 1
ATOM 862 C C . ILE A 1 115 ? 13.888 -8.130 -8.153 1.00 88.50 115 ILE A C 1
ATOM 864 O O . ILE A 1 115 ? 14.366 -8.616 -9.178 1.00 88.50 115 ILE A O 1
ATOM 868 N N . THR A 1 116 ? 14.191 -6.891 -7.753 1.00 84.81 116 THR A N 1
ATOM 869 C CA . THR A 1 116 ? 15.103 -6.034 -8.531 1.00 84.81 116 THR A CA 1
ATOM 870 C C . THR A 1 116 ? 16.512 -6.616 -8.622 1.00 84.81 116 THR A C 1
ATOM 872 O O . THR A 1 116 ? 17.124 -6.570 -9.689 1.00 84.81 116 THR A O 1
ATOM 875 N N . ILE A 1 117 ? 17.013 -7.221 -7.540 1.00 87.06 117 ILE A N 1
ATOM 876 C CA . ILE A 1 117 ? 18.323 -7.882 -7.508 1.00 87.06 117 ILE A CA 1
ATOM 877 C C . ILE A 1 117 ? 18.333 -9.091 -8.445 1.00 87.06 117 ILE A C 1
ATOM 879 O O . ILE A 1 117 ? 19.243 -9.211 -9.260 1.00 87.06 117 ILE A O 1
ATOM 883 N N . ILE A 1 118 ? 17.319 -9.958 -8.376 1.00 85.56 118 ILE A N 1
ATOM 884 C CA . ILE A 1 118 ? 17.213 -11.151 -9.228 1.00 85.56 118 ILE A CA 1
ATOM 885 C C . ILE A 1 118 ? 17.138 -10.753 -10.702 1.00 85.56 118 ILE A C 1
ATOM 887 O O . ILE A 1 118 ? 17.881 -11.293 -11.519 1.00 85.56 118 ILE A O 1
ATOM 891 N N . VAL A 1 119 ? 16.278 -9.789 -11.046 1.00 83.06 119 VAL A N 1
ATOM 892 C CA . VAL A 1 119 ? 16.144 -9.302 -12.425 1.00 83.06 119 VAL A CA 1
ATOM 893 C C . VAL A 1 119 ? 17.476 -8.750 -12.927 1.00 83.06 119 VAL A C 1
ATOM 895 O O . VAL A 1 119 ? 17.899 -9.098 -14.027 1.00 83.06 119 VAL A O 1
ATOM 898 N N . ASN A 1 120 ? 18.179 -7.951 -12.121 1.00 78.44 120 ASN A N 1
ATOM 899 C CA . ASN A 1 120 ? 19.499 -7.440 -12.488 1.00 78.44 120 ASN A CA 1
ATOM 900 C C . ASN A 1 120 ? 20.540 -8.559 -12.642 1.00 78.44 120 ASN A C 1
ATOM 902 O O . ASN A 1 120 ? 21.306 -8.537 -13.602 1.00 78.44 120 ASN A O 1
ATO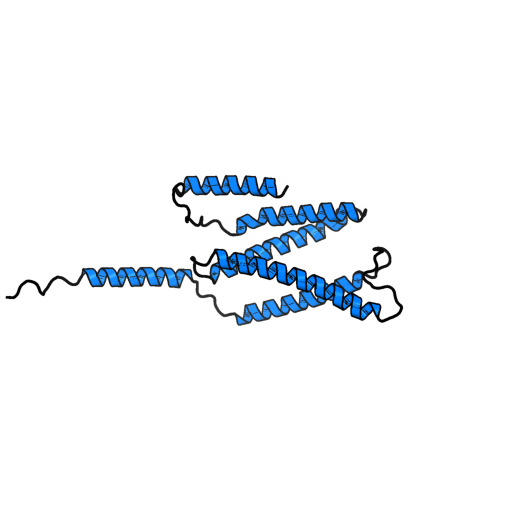M 906 N N . ALA A 1 121 ? 20.555 -9.550 -11.749 1.00 79.62 121 ALA A N 1
ATOM 907 C CA . ALA A 1 121 ? 21.505 -10.660 -11.789 1.00 79.62 121 ALA A CA 1
ATOM 908 C C . ALA A 1 121 ? 21.309 -11.555 -13.024 1.00 79.62 121 ALA A C 1
ATOM 910 O O . ALA A 1 121 ? 22.269 -11.846 -13.735 1.00 79.62 121 ALA A O 1
ATOM 911 N N . VAL A 1 122 ? 20.066 -11.951 -13.317 1.00 76.00 122 VAL A N 1
ATOM 912 C CA . VAL A 1 122 ? 19.734 -12.801 -14.474 1.00 76.00 122 VAL A CA 1
ATOM 913 C C . VAL A 1 122 ? 20.027 -12.075 -15.788 1.00 76.00 122 VAL A C 1
ATOM 915 O O . VAL A 1 122 ? 20.528 -12.677 -16.736 1.00 76.00 122 VAL A O 1
ATOM 918 N N . MET A 1 123 ? 19.747 -10.772 -15.850 1.00 69.81 123 MET A N 1
ATOM 919 C CA . MET A 1 123 ? 19.781 -10.016 -17.104 1.00 69.81 123 MET A CA 1
ATOM 920 C C . MET A 1 123 ? 21.133 -9.344 -17.385 1.00 69.81 123 MET A C 1
ATOM 922 O O . MET A 1 123 ? 21.421 -9.062 -18.545 1.00 69.81 123 MET A O 1
ATOM 926 N N . SER A 1 124 ? 21.984 -9.131 -16.373 1.00 64.94 124 SER A N 1
ATOM 927 C CA . SER A 1 124 ? 23.356 -8.617 -16.542 1.00 64.94 124 SER A CA 1
ATOM 928 C C . SER A 1 124 ? 24.360 -9.694 -16.975 1.00 64.94 124 SER A C 1
ATOM 930 O O . SER A 1 124 ? 25.517 -9.374 -17.243 1.00 64.94 124 SER A O 1
ATOM 932 N N . SER A 1 125 ? 23.944 -10.964 -17.037 1.00 60.22 125 SER A N 1
ATOM 933 C CA . SER A 1 125 ? 24.806 -12.083 -17.440 1.00 60.22 125 SER A CA 1
ATOM 934 C C . SER A 1 125 ? 25.030 -12.175 -18.958 1.00 60.22 125 SER A C 1
ATOM 936 O O . SER A 1 125 ? 25.864 -12.961 -19.402 1.00 60.22 125 SER A O 1
ATOM 938 N N . GLY A 1 126 ? 24.300 -11.394 -19.759 1.00 54.84 126 GLY A N 1
ATOM 939 C CA . GLY A 1 126 ? 24.587 -11.182 -21.176 1.00 54.84 126 GLY A CA 1
ATOM 940 C C . GLY A 1 126 ? 25.120 -9.769 -21.379 1.00 54.84 126 GLY A C 1
ATOM 941 O O . GLY A 1 126 ? 24.660 -8.850 -20.718 1.00 54.84 126 GLY A O 1
ATOM 942 N N . GLU A 1 127 ? 26.047 -9.579 -22.313 1.00 53.44 127 GLU A N 1
ATOM 943 C CA . GLU A 1 127 ? 26.774 -8.338 -22.661 1.00 53.44 127 GLU A CA 1
ATOM 944 C C . GLU A 1 127 ? 25.890 -7.127 -23.088 1.00 53.44 127 GLU A C 1
ATOM 946 O O . GLU A 1 127 ? 26.351 -6.167 -23.702 1.00 53.44 127 GLU A O 1
ATOM 951 N N . LYS A 1 128 ? 24.585 -7.154 -22.795 1.00 53.81 128 LYS A N 1
ATOM 952 C CA . LYS A 1 128 ? 23.597 -6.119 -23.097 1.00 53.81 128 LYS A CA 1
ATOM 953 C C . LYS A 1 128 ? 23.250 -5.322 -21.840 1.00 53.81 128 LYS A C 1
ATOM 955 O O . LYS A 1 128 ? 23.108 -5.854 -20.748 1.00 53.81 128 LYS A O 1
ATOM 960 N N . ILE A 1 129 ? 23.073 -4.021 -22.045 1.00 57.59 129 ILE A N 1
ATOM 961 C CA . ILE A 1 129 ? 22.683 -3.008 -21.056 1.00 57.59 129 ILE A CA 1
ATOM 962 C C . ILE A 1 129 ? 21.549 -3.541 -20.155 1.00 57.59 129 ILE A C 1
ATOM 964 O O . ILE A 1 129 ? 20.478 -3.880 -20.667 1.00 57.59 129 ILE A O 1
ATOM 968 N N . SER A 1 130 ? 21.777 -3.594 -18.832 1.00 58.22 130 SER A N 1
ATOM 969 C CA . SER A 1 130 ? 20.742 -3.978 -17.858 1.00 58.22 130 SER A CA 1
ATOM 970 C C . SER A 1 130 ? 19.494 -3.114 -18.055 1.00 58.22 130 SER A C 1
ATOM 972 O O . SER A 1 130 ? 19.598 -1.904 -18.264 1.00 58.22 130 SER A O 1
ATOM 974 N N . TRP A 1 131 ? 18.305 -3.721 -18.014 1.00 59.72 131 TRP A N 1
ATOM 975 C CA . TRP A 1 131 ? 17.039 -2.996 -18.177 1.00 59.72 131 TRP A CA 1
ATOM 976 C C . TRP A 1 131 ? 16.837 -1.925 -17.110 1.00 59.72 131 TRP A C 1
ATOM 978 O O . TRP A 1 131 ? 16.268 -0.878 -17.408 1.00 59.72 131 TRP A O 1
ATOM 988 N N . LEU A 1 132 ? 17.397 -2.148 -15.920 1.00 62.56 132 LEU A N 1
ATOM 989 C CA . LEU A 1 132 ? 17.527 -1.154 -14.863 1.00 62.56 132 LEU A CA 1
ATOM 990 C C . LEU A 1 132 ? 18.808 -0.323 -15.070 1.00 62.56 132 LEU A C 1
ATOM 992 O O . LEU A 1 132 ? 19.675 -0.230 -14.203 1.00 62.56 132 LEU A O 1
ATOM 996 N N . SER A 1 133 ? 18.987 0.223 -16.274 1.00 53.97 133 SER A N 1
ATOM 997 C CA . SER A 1 133 ? 20.135 1.077 -16.577 1.00 53.97 133 SER A CA 1
ATOM 998 C C . SER A 1 133 ? 20.011 2.385 -15.798 1.00 53.97 133 SER A C 1
ATOM 1000 O O . SER A 1 133 ? 18.927 2.966 -15.756 1.00 53.97 133 SER A O 1
ATOM 1002 N N . SER A 1 134 ? 21.120 2.907 -15.258 1.00 57.75 134 SER A N 1
ATOM 1003 C CA . SER A 1 134 ? 21.148 4.206 -14.556 1.00 57.75 134 SER A CA 1
ATOM 1004 C C . SER A 1 134 ? 20.639 5.378 -15.408 1.00 57.75 134 SER A C 1
ATOM 1006 O O . SER A 1 134 ? 20.300 6.432 -14.879 1.00 57.75 134 SER A O 1
ATOM 1008 N N . ASN A 1 135 ? 20.554 5.193 -16.730 1.00 55.28 135 ASN A N 1
ATOM 1009 C CA . ASN A 1 135 ? 19.964 6.139 -17.663 1.00 55.28 135 ASN A CA 1
ATOM 1010 C C . ASN A 1 135 ? 18.514 5.752 -17.995 1.00 55.28 135 ASN A C 1
ATOM 1012 O O . ASN A 1 135 ? 18.269 4.832 -18.782 1.00 55.28 135 ASN A O 1
ATOM 1016 N N . LEU A 1 136 ? 17.565 6.520 -17.448 1.00 58.50 136 LEU A N 1
ATOM 1017 C CA . LEU A 1 136 ? 16.113 6.350 -17.609 1.00 58.50 136 LEU A CA 1
ATOM 1018 C C . LEU A 1 136 ? 15.668 6.276 -19.087 1.00 58.50 136 LEU A C 1
ATOM 1020 O O . LEU A 1 136 ? 14.765 5.521 -19.419 1.00 58.50 136 LEU A O 1
ATOM 1024 N N . ASN A 1 137 ? 16.367 6.983 -19.985 1.00 59.12 137 ASN A N 1
ATOM 1025 C CA . ASN A 1 137 ? 16.062 7.034 -21.424 1.00 59.12 137 ASN A CA 1
ATOM 1026 C C . ASN A 1 137 ? 16.641 5.868 -22.254 1.00 59.12 137 ASN A C 1
ATOM 1028 O O . ASN A 1 137 ? 16.327 5.751 -23.436 1.00 59.12 137 ASN A O 1
ATOM 1032 N N . ARG A 1 138 ? 17.523 5.032 -21.685 1.00 56.19 138 ARG A N 1
ATOM 1033 C CA . ARG A 1 138 ? 18.159 3.892 -22.386 1.00 56.19 138 ARG A CA 1
ATOM 1034 C C . ARG A 1 138 ? 17.732 2.524 -21.850 1.00 56.19 138 ARG A C 1
ATOM 1036 O O . ARG A 1 138 ? 17.891 1.531 -22.559 1.00 56.19 138 ARG A O 1
ATOM 1043 N N . GLY A 1 139 ? 17.230 2.454 -20.617 1.00 61.22 139 GLY A N 1
ATOM 1044 C CA . GLY A 1 139 ? 16.709 1.221 -20.025 1.00 61.22 139 GLY A CA 1
ATOM 1045 C C . GLY A 1 139 ? 15.349 0.846 -20.615 1.00 61.22 139 GLY A C 1
ATOM 1046 O O . GLY A 1 139 ? 14.474 1.691 -20.763 1.00 61.22 139 GLY A O 1
ATOM 1047 N N . ARG A 1 140 ? 15.144 -0.432 -20.948 1.00 66.44 140 ARG A N 1
ATOM 1048 C CA . ARG A 1 140 ? 13.837 -0.960 -21.382 1.00 66.44 140 ARG A CA 1
ATOM 1049 C C . ARG A 1 140 ? 12.954 -1.262 -20.168 1.00 66.44 140 ARG A C 1
ATOM 1051 O O . ARG A 1 140 ? 12.651 -2.422 -19.889 1.00 66.44 140 ARG A O 1
ATOM 1058 N N . TYR A 1 141 ? 12.556 -0.214 -19.447 1.00 71.56 141 TYR A N 1
ATOM 1059 C CA . TYR A 1 141 ? 11.707 -0.309 -18.251 1.00 71.56 141 TYR A CA 1
ATOM 1060 C C . TYR A 1 141 ? 10.358 -0.986 -18.527 1.00 71.56 141 TYR A C 1
ATOM 1062 O O . TYR A 1 141 ? 9.807 -1.636 -17.640 1.00 71.56 141 TY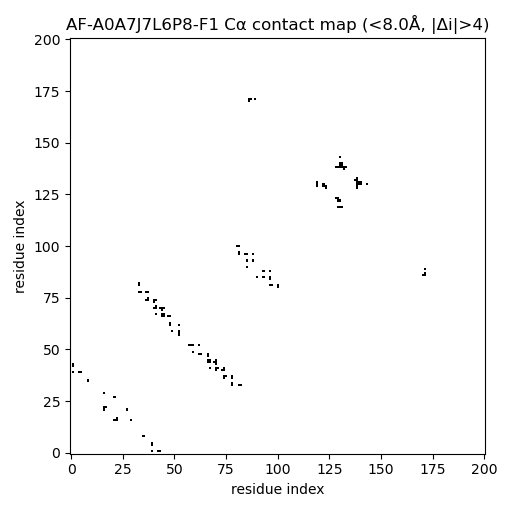R A O 1
ATOM 1070 N N . ASP A 1 142 ? 9.868 -0.912 -19.766 1.00 75.69 142 ASP A N 1
ATOM 1071 C CA . ASP A 1 142 ? 8.587 -1.483 -20.195 1.00 75.69 142 ASP A CA 1
ATOM 1072 C C . ASP A 1 142 ? 8.430 -2.953 -19.804 1.00 75.69 142 ASP A C 1
ATOM 1074 O O . ASP A 1 142 ? 7.389 -3.376 -19.309 1.00 75.69 142 ASP A O 1
ATOM 1078 N N . TYR A 1 143 ? 9.479 -3.749 -19.980 1.00 75.81 143 TYR A N 1
ATOM 1079 C CA . TYR A 1 143 ? 9.401 -5.175 -19.703 1.00 75.81 143 TYR A CA 1
ATOM 1080 C C . TYR A 1 143 ? 9.496 -5.507 -18.214 1.00 75.81 143 TYR A C 1
ATOM 1082 O O . TYR A 1 143 ? 8.907 -6.492 -17.771 1.00 75.81 143 TYR A O 1
ATOM 1090 N N . TYR A 1 144 ? 10.213 -4.692 -17.438 1.00 78.62 144 TYR A N 1
ATOM 1091 C CA . TYR A 1 144 ? 10.207 -4.806 -15.982 1.00 78.62 144 TYR A CA 1
ATOM 1092 C C . TYR A 1 144 ? 8.797 -4.533 -15.438 1.00 78.62 144 TYR A C 1
ATOM 1094 O O . TYR A 1 144 ? 8.290 -5.299 -14.619 1.00 78.62 144 TYR A O 1
ATOM 1102 N N . TYR A 1 145 ? 8.113 -3.515 -15.971 1.00 83.19 145 TYR A N 1
ATOM 1103 C CA . TYR A 1 145 ? 6.717 -3.237 -15.634 1.00 83.19 145 TYR A CA 1
ATOM 1104 C C . TYR A 1 145 ? 5.752 -4.330 -16.110 1.00 83.19 145 TYR A C 1
ATOM 1106 O O . TYR A 1 145 ? 4.853 -4.698 -15.358 1.00 83.19 145 TYR A O 1
ATOM 1114 N N . TRP A 1 146 ? 5.950 -4.915 -17.296 1.00 85.44 146 TRP A N 1
ATOM 1115 C CA . TRP A 1 146 ? 5.153 -6.065 -17.750 1.00 85.44 146 TRP A CA 1
ATOM 1116 C C . TRP A 1 146 ? 5.336 -7.307 -16.867 1.00 85.44 146 TRP A C 1
ATOM 1118 O O . TRP A 1 146 ? 4.356 -7.991 -16.569 1.00 85.44 146 TRP A O 1
ATOM 1128 N N . LEU A 1 147 ? 6.559 -7.582 -16.401 1.00 85.81 147 LEU A N 1
ATOM 1129 C CA . LEU A 1 147 ? 6.834 -8.657 -15.443 1.00 85.81 147 LEU A CA 1
ATOM 1130 C C . LEU A 1 147 ? 6.090 -8.422 -14.119 1.00 85.81 147 LEU A C 1
ATOM 1132 O O . LEU A 1 147 ? 5.407 -9.318 -13.623 1.00 85.81 147 LEU A O 1
ATOM 1136 N N . LEU A 1 148 ? 6.185 -7.206 -13.574 1.00 86.50 148 LEU A N 1
ATOM 1137 C CA . LEU A 1 148 ? 5.460 -6.788 -12.370 1.00 86.50 148 LEU A CA 1
ATOM 1138 C C . LEU A 1 148 ? 3.942 -6.905 -12.541 1.00 86.50 148 LEU A C 1
ATOM 1140 O O . LEU A 1 148 ? 3.254 -7.347 -11.619 1.00 86.50 148 LEU A O 1
ATOM 1144 N N . ALA A 1 149 ? 3.418 -6.540 -13.711 1.00 88.50 149 ALA A N 1
ATOM 1145 C CA . ALA A 1 149 ? 1.999 -6.643 -14.025 1.00 88.50 149 ALA A CA 1
ATOM 1146 C C . ALA A 1 149 ? 1.532 -8.105 -14.047 1.00 88.50 149 ALA A C 1
ATOM 1148 O O . ALA A 1 149 ? 0.521 -8.429 -13.424 1.00 88.50 149 ALA A O 1
ATOM 1149 N N . ALA A 1 150 ? 2.290 -9.002 -14.686 1.00 92.25 150 ALA A N 1
ATOM 1150 C CA . ALA A 1 150 ? 1.990 -10.433 -14.695 1.00 92.25 150 ALA A CA 1
ATOM 1151 C C . ALA A 1 150 ? 2.015 -11.024 -13.276 1.00 92.25 150 ALA A C 1
ATOM 1153 O O . ALA A 1 150 ? 1.069 -11.696 -12.870 1.00 92.25 150 ALA A O 1
ATOM 1154 N N . LEU A 1 151 ? 3.049 -10.719 -12.489 1.00 89.75 151 LEU A N 1
ATOM 1155 C CA . LEU A 1 151 ? 3.175 -11.193 -11.109 1.00 89.75 151 LEU A CA 1
ATOM 1156 C C . LEU A 1 151 ? 2.026 -10.684 -10.222 1.00 89.75 151 LEU A C 1
ATOM 1158 O O . LEU A 1 151 ? 1.459 -11.445 -9.438 1.00 89.75 151 LEU A O 1
ATOM 1162 N N . SER A 1 152 ? 1.624 -9.424 -10.404 1.00 90.12 152 SER A N 1
ATOM 1163 C CA . SER A 1 152 ? 0.483 -8.822 -9.704 1.00 90.12 152 SER A CA 1
ATOM 1164 C C . SER A 1 152 ? -0.846 -9.472 -10.095 1.00 90.12 152 SER A C 1
ATOM 1166 O O . SER A 1 152 ? -1.684 -9.728 -9.230 1.00 90.12 152 SER A O 1
ATOM 1168 N N . PHE A 1 153 ? -1.035 -9.786 -11.380 1.00 93.25 153 PHE A N 1
ATOM 1169 C CA . PHE A 1 153 ? -2.216 -10.499 -11.867 1.00 93.25 153 PHE A CA 1
ATOM 1170 C C . PHE A 1 153 ? -2.307 -11.913 -11.278 1.00 93.25 153 PHE A C 1
ATOM 1172 O O . PHE A 1 153 ? -3.367 -12.310 -10.797 1.00 93.25 153 PHE A O 1
ATOM 1179 N N . LEU A 1 154 ? -1.191 -12.648 -11.222 1.00 94.75 154 LEU A N 1
ATOM 1180 C CA . LEU A 1 154 ? -1.129 -13.963 -10.575 1.00 94.75 154 LEU A CA 1
ATOM 1181 C C . LEU A 1 154 ? -1.444 -13.878 -9.072 1.00 94.75 154 LEU A C 1
ATOM 1183 O O . LEU A 1 154 ? -2.225 -14.684 -8.569 1.00 94.75 154 LEU A O 1
ATOM 1187 N N . ASN A 1 155 ? -0.896 -12.885 -8.364 1.00 91.62 155 ASN A N 1
ATOM 1188 C CA . ASN A 1 155 ? -1.204 -12.649 -6.950 1.00 91.62 155 ASN A CA 1
ATOM 1189 C C . ASN A 1 155 ? -2.695 -12.340 -6.726 1.00 91.62 155 ASN A C 1
ATOM 1191 O O . ASN A 1 155 ? -3.296 -12.831 -5.772 1.00 91.62 155 ASN A O 1
ATOM 1195 N N . PHE A 1 156 ? -3.315 -11.569 -7.621 1.00 91.19 156 PHE A N 1
ATOM 1196 C CA . PHE A 1 156 ? -4.747 -11.286 -7.557 1.00 91.19 156 PHE A CA 1
ATOM 1197 C C . PHE A 1 156 ? -5.599 -12.546 -7.766 1.00 91.19 156 PHE A C 1
ATOM 1199 O O . PHE A 1 156 ? -6.542 -12.779 -7.012 1.00 91.19 156 PHE A O 1
ATOM 1206 N N . LEU A 1 157 ? -5.247 -13.402 -8.732 1.00 95.00 157 LEU A N 1
ATOM 1207 C CA . LEU A 1 157 ? -5.925 -14.688 -8.923 1.00 95.00 157 LEU A CA 1
ATOM 1208 C C . LEU A 1 157 ? -5.779 -15.594 -7.696 1.00 95.00 157 LEU A C 1
ATOM 1210 O O . LEU A 1 157 ? -6.762 -16.186 -7.253 1.00 95.00 157 LEU A O 1
ATOM 1214 N N . TYR A 1 158 ? -4.579 -15.660 -7.115 1.00 93.94 158 TYR A N 1
ATOM 1215 C CA . TYR A 1 158 ? -4.336 -16.386 -5.871 1.00 93.94 158 TYR A CA 1
ATOM 1216 C C . TYR A 1 158 ? -5.223 -15.865 -4.730 1.00 93.94 158 TYR A C 1
ATOM 1218 O O . TYR A 1 158 ? -5.905 -16.650 -4.071 1.00 93.94 158 TYR A O 1
ATOM 1226 N N . PHE A 1 159 ? -5.306 -14.542 -4.556 1.00 89.56 159 PHE A N 1
ATOM 1227 C CA . PHE A 1 159 ? -6.191 -13.918 -3.573 1.00 89.56 159 PHE A CA 1
ATOM 1228 C C . PHE A 1 159 ? -7.664 -14.304 -3.781 1.00 89.56 159 PHE A C 1
ATOM 1230 O O . PHE A 1 159 ? -8.334 -14.669 -2.818 1.00 89.56 159 PHE A O 1
ATOM 1237 N N . LEU A 1 160 ? -8.168 -14.308 -5.022 1.00 90.94 160 LEU A N 1
ATOM 1238 C CA . LEU A 1 160 ? -9.547 -14.726 -5.313 1.00 90.94 160 LEU A CA 1
ATOM 1239 C C . LEU A 1 160 ? -9.809 -16.194 -4.949 1.00 90.94 160 LEU A C 1
ATOM 1241 O O . LEU A 1 160 ? -10.876 -16.514 -4.419 1.00 90.94 160 LEU A O 1
ATOM 1245 N N . VAL A 1 161 ? -8.844 -17.083 -5.201 1.00 93.00 161 VAL A N 1
ATOM 1246 C CA . VAL A 1 161 ? -8.931 -18.494 -4.794 1.00 93.00 161 VAL A CA 1
ATOM 1247 C C . VAL A 1 161 ? -8.990 -18.607 -3.270 1.00 93.00 161 VAL A C 1
ATOM 1249 O O . VAL A 1 161 ? -9.840 -19.333 -2.748 1.00 93.00 161 VAL A O 1
ATOM 1252 N N . CYS A 1 162 ? -8.164 -17.848 -2.543 1.00 88.81 162 CYS A N 1
ATOM 1253 C CA . CYS A 1 162 ? -8.219 -17.785 -1.083 1.00 88.81 162 CYS A CA 1
ATOM 1254 C C . CYS A 1 162 ? -9.578 -17.276 -0.590 1.00 88.81 162 CYS A C 1
ATOM 1256 O O . CYS A 1 162 ? -10.195 -17.947 0.232 1.00 88.81 162 CYS A O 1
ATOM 1258 N N . CYS A 1 163 ? -10.094 -16.165 -1.129 1.00 86.06 163 CYS A N 1
ATOM 1259 C CA . CYS A 1 163 ? -11.415 -15.635 -0.772 1.00 86.06 163 CYS A CA 1
ATOM 1260 C C . CYS A 1 163 ? -12.527 -16.661 -0.985 1.00 86.06 163 CYS A C 1
ATOM 1262 O O . CYS A 1 163 ? -13.433 -16.775 -0.165 1.00 86.06 163 CYS A O 1
ATOM 1264 N N . ARG A 1 164 ? -12.452 -17.433 -2.072 1.00 87.06 164 ARG A N 1
ATOM 1265 C CA . ARG A 1 164 ? -13.433 -18.478 -2.374 1.00 87.06 164 ARG A CA 1
ATOM 1266 C C . ARG A 1 164 ? -13.331 -19.679 -1.429 1.00 87.06 164 ARG A C 1
ATOM 1268 O O . ARG A 1 164 ? -14.340 -20.327 -1.175 1.00 87.06 164 ARG A O 1
ATOM 1275 N N . THR A 1 165 ? -12.137 -19.960 -0.910 1.00 89.88 165 THR A N 1
ATOM 1276 C CA . THR A 1 165 ? -11.862 -21.102 -0.022 1.00 89.88 165 THR A CA 1
ATOM 1277 C C . THR A 1 165 ? -12.084 -20.767 1.459 1.00 89.88 165 THR A C 1
ATOM 1279 O O . THR A 1 165 ? -12.328 -21.667 2.254 1.00 89.88 165 THR A O 1
ATOM 1282 N N . TYR A 1 166 ? -12.044 -19.485 1.841 1.00 79.56 166 TYR A N 1
ATOM 1283 C CA . TYR A 1 166 ? -12.031 -19.030 3.240 1.00 79.56 166 TYR A CA 1
ATOM 1284 C C . TYR A 1 166 ? -13.310 -19.323 4.057 1.00 79.56 166 TYR A C 1
ATOM 1286 O O . TYR A 1 166 ? -13.295 -19.199 5.276 1.00 79.56 166 TYR A O 1
ATOM 1294 N N . GLY A 1 167 ? -14.394 -19.782 3.424 1.00 71.06 167 GLY A N 1
ATOM 1295 C CA . GLY A 1 167 ? -15.628 -20.192 4.106 1.00 71.06 167 GLY A CA 1
ATOM 1296 C C .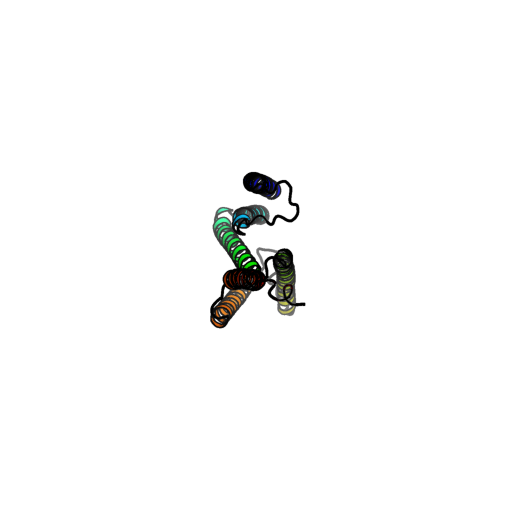 GLY A 1 167 ? -16.474 -19.028 4.665 1.00 71.06 167 GLY A C 1
ATOM 1297 O O . GLY A 1 167 ? -16.021 -17.883 4.693 1.00 71.06 167 GLY A O 1
ATOM 1298 N N . PRO A 1 168 ? -17.740 -19.279 5.066 1.00 61.16 168 PRO A N 1
ATOM 1299 C CA . PRO A 1 168 ? -18.634 -18.240 5.579 1.00 61.16 168 PRO A CA 1
ATOM 1300 C C . PRO A 1 168 ? -18.120 -17.660 6.904 1.00 61.16 168 PRO A C 1
ATOM 1302 O O . PRO A 1 168 ? -17.865 -18.394 7.855 1.00 61.16 168 PRO A O 1
ATOM 1305 N N . TYR A 1 169 ? -17.986 -16.335 6.966 1.00 58.25 169 TYR A N 1
ATOM 1306 C CA . TYR A 1 169 ? -17.536 -15.607 8.153 1.00 58.25 169 TYR A CA 1
ATOM 1307 C C . TYR A 1 169 ? -18.605 -15.639 9.259 1.00 58.25 169 TYR A C 1
ATOM 1309 O O . TYR A 1 169 ? -19.642 -14.984 9.139 1.00 58.25 169 TYR A O 1
ATOM 1317 N N . GLU A 1 170 ? -18.353 -16.366 10.350 1.00 56.88 170 GLU A N 1
ATOM 1318 C CA . GLU A 1 170 ? -19.160 -16.270 11.570 1.00 56.88 170 GLU A CA 1
ATOM 1319 C C . GLU A 1 170 ? -18.601 -15.139 12.444 1.00 56.88 170 GLU A C 1
ATOM 1321 O O . GLU A 1 170 ? -17.466 -15.188 12.917 1.00 56.88 170 GLU A O 1
ATOM 1326 N N . LYS A 1 171 ? -19.381 -14.061 12.594 1.00 52.91 171 LYS A N 1
ATOM 1327 C CA . LYS A 1 171 ? -18.970 -12.835 13.290 1.00 52.91 171 LYS A CA 1
ATOM 1328 C C . LYS A 1 171 ? -18.476 -13.135 14.710 1.00 52.91 171 LYS A C 1
ATOM 1330 O O . LYS A 1 171 ? -19.234 -13.612 15.552 1.00 52.91 171 LYS A O 1
ATOM 1335 N N . ALA A 1 172 ? -17.250 -12.712 15.022 1.00 54.22 172 ALA A N 1
ATOM 1336 C CA . ALA A 1 172 ? -16.687 -12.777 16.374 1.00 54.22 172 ALA A CA 1
ATOM 1337 C C . ALA A 1 172 ? -17.531 -12.017 17.426 1.00 54.22 172 ALA A C 1
ATOM 1339 O O . ALA A 1 172 ? -17.507 -12.367 18.606 1.00 54.22 172 ALA A O 1
ATOM 1340 N N . SER A 1 173 ? -18.327 -11.018 17.013 1.00 56.16 173 SER A N 1
ATOM 1341 C CA . SER A 1 173 ? -19.278 -10.327 17.897 1.00 56.16 173 SER A CA 1
ATOM 1342 C C . SER A 1 173 ? -20.395 -11.247 18.390 1.00 56.16 173 SER A C 1
ATOM 1344 O O . SER A 1 173 ? -20.749 -11.180 19.558 1.00 56.16 173 SER A O 1
ATOM 1346 N N . THR A 1 174 ? -20.880 -12.163 17.546 1.00 56.31 174 THR A N 1
ATOM 1347 C CA . THR A 1 174 ? -21.927 -13.129 17.905 1.00 56.31 174 THR A CA 1
ATOM 1348 C C . THR A 1 174 ? -21.430 -14.123 18.948 1.00 56.31 174 THR A C 1
ATOM 1350 O O . THR A 1 174 ? -22.187 -14.521 19.821 1.00 56.31 174 THR A O 1
ATOM 1353 N N . ILE A 1 175 ? -20.147 -14.495 18.909 1.00 61.91 175 ILE A N 1
ATOM 1354 C CA . ILE A 1 175 ? -19.544 -15.372 19.922 1.00 61.91 175 ILE A CA 1
ATOM 1355 C C . ILE A 1 175 ? -19.336 -14.617 21.242 1.00 61.91 175 ILE A C 1
ATOM 1357 O O . ILE A 1 175 ? -19.504 -15.214 22.301 1.00 61.91 175 ILE A O 1
ATOM 1361 N N . SER A 1 176 ? -18.988 -13.325 21.198 1.00 60.28 176 SER A N 1
ATOM 1362 C CA . SER A 1 176 ? -18.812 -12.497 22.400 1.00 60.28 176 SER A CA 1
ATOM 1363 C C . SER A 1 176 ? -20.137 -12.210 23.109 1.00 60.28 176 SER A C 1
ATOM 1365 O O . SER A 1 176 ? -20.203 -12.452 24.311 1.00 60.28 176 SER A O 1
ATOM 1367 N N . ASP A 1 177 ? -21.177 -11.789 22.376 1.00 65.19 177 ASP A N 1
ATOM 1368 C CA . ASP A 1 177 ? -22.535 -11.585 22.918 1.00 65.19 177 ASP A CA 1
ATOM 1369 C C . ASP A 1 177 ? -23.052 -12.880 23.538 1.00 65.19 177 ASP A C 1
ATOM 1371 O O . ASP A 1 177 ? -23.394 -12.931 24.712 1.00 65.19 177 ASP A O 1
ATOM 1375 N N . LYS A 1 178 ? -22.945 -13.992 22.802 1.00 69.06 178 LYS A N 1
ATOM 1376 C CA . LYS A 1 178 ? -23.405 -15.301 23.277 1.00 69.06 178 LYS A CA 1
ATOM 1377 C C . LYS A 1 178 ? -22.652 -15.779 24.520 1.00 69.06 178 LYS A C 1
ATOM 1379 O O . LYS A 1 178 ? -23.184 -16.588 25.271 1.00 69.06 178 LYS A O 1
ATOM 1384 N N . LYS A 1 179 ? -21.419 -15.313 24.753 1.00 69.62 179 LYS A N 1
ATOM 1385 C CA . LYS A 1 179 ? -20.632 -15.632 25.956 1.00 69.62 179 LYS A CA 1
ATOM 1386 C C . LYS A 1 179 ? -20.998 -14.738 27.142 1.00 69.62 179 LYS A C 1
ATOM 1388 O O . LYS A 1 179 ? -20.890 -15.205 28.275 1.00 69.62 179 LYS A O 1
ATOM 1393 N N . GLU A 1 180 ? -21.393 -13.490 26.897 1.00 73.81 180 GLU A N 1
ATOM 1394 C CA . GLU A 1 180 ? -21.945 -12.586 27.913 1.00 73.81 180 GLU A CA 1
ATOM 1395 C C . GLU A 1 180 ? -23.349 -13.033 28.326 1.00 73.81 180 GLU A C 1
ATOM 1397 O O . GLU A 1 180 ? -23.563 -13.253 29.515 1.00 73.81 180 GLU A O 1
ATOM 1402 N N . ASP A 1 181 ? -24.221 -13.357 27.371 1.00 76.44 181 ASP A N 1
ATOM 1403 C CA . ASP A 1 181 ? -25.556 -13.918 27.619 1.00 76.44 181 ASP A CA 1
ATOM 1404 C C . ASP A 1 181 ? -25.485 -15.228 28.422 1.00 76.44 181 ASP A C 1
ATOM 1406 O O . ASP A 1 181 ? -26.232 -15.445 29.379 1.00 76.44 181 ASP A O 1
ATOM 1410 N N . LEU A 1 182 ? -24.537 -16.112 28.078 1.00 82.62 182 LEU A N 1
ATOM 1411 C CA . LEU A 1 182 ? -24.323 -17.364 28.808 1.00 82.62 182 LEU A CA 1
ATOM 1412 C C . LEU A 1 182 ? -23.798 -17.111 30.230 1.00 82.62 182 LEU A C 1
ATOM 1414 O O . LEU A 1 182 ? -24.165 -17.824 31.163 1.00 82.62 182 LEU A O 1
ATOM 1418 N N . LYS A 1 183 ? -22.936 -16.105 30.418 1.00 82.69 183 LYS A N 1
ATOM 1419 C CA . LYS A 1 183 ? -22.444 -15.716 31.745 1.00 82.69 183 LYS A CA 1
ATOM 1420 C C . LYS A 1 183 ? -23.550 -15.105 32.597 1.00 82.69 183 LYS A C 1
ATOM 1422 O O . LYS A 1 183 ? -23.638 -15.451 33.773 1.00 82.69 183 LYS A O 1
ATOM 1427 N N . GLU A 1 184 ? -24.384 -14.238 32.035 1.00 82.56 184 GLU A N 1
ATOM 1428 C CA . GLU A 1 184 ? -25.526 -13.660 32.743 1.00 82.56 184 GLU A CA 1
ATOM 1429 C C . GLU A 1 184 ? -26.541 -14.734 33.140 1.00 82.56 184 GLU A C 1
ATOM 1431 O O . GLU A 1 184 ? -26.969 -14.748 34.293 1.00 82.56 184 GLU A O 1
ATOM 1436 N N . GLY A 1 185 ? -26.830 -15.693 32.253 1.00 80.62 185 GLY A N 1
ATOM 1437 C CA . GLY A 1 185 ? -27.690 -16.842 32.552 1.00 80.62 185 GLY A CA 1
ATOM 1438 C C . GLY A 1 185 ? -27.133 -17.765 33.642 1.00 80.62 185 GLY A C 1
ATOM 1439 O O . GLY A 1 185 ? -27.874 -18.274 34.480 1.00 80.62 185 GLY A O 1
ATOM 1440 N N . LEU A 1 186 ? -25.812 -17.959 33.697 1.00 81.06 186 LEU A N 1
ATOM 1441 C CA . LEU A 1 186 ? -25.182 -18.719 34.782 1.00 81.06 186 LEU A CA 1
ATOM 1442 C C . LEU A 1 186 ? -25.199 -17.946 36.110 1.00 81.06 186 LEU A C 1
ATOM 1444 O O . LEU A 1 186 ? -25.393 -18.549 37.165 1.00 81.06 186 LEU A O 1
ATOM 1448 N N . LEU A 1 187 ? -25.022 -16.623 36.079 1.00 80.12 187 LEU A N 1
ATOM 1449 C CA . LEU A 1 187 ? -25.053 -15.760 37.266 1.00 80.12 187 LEU A CA 1
ATOM 1450 C C . LEU A 1 187 ? -26.470 -15.515 37.802 1.00 80.12 187 LEU A C 1
ATOM 1452 O O . LEU A 1 187 ? -26.619 -15.250 38.996 1.00 80.12 187 LEU A O 1
ATOM 1456 N N . SER A 1 188 ? -27.504 -15.565 36.961 1.00 78.25 188 SER A N 1
ATOM 1457 C CA . SER A 1 188 ? -28.904 -15.549 37.402 1.00 78.25 188 SER A CA 1
ATOM 1458 C C . SER A 1 188 ? -29.285 -16.889 38.032 1.00 78.25 188 SER A C 1
ATOM 1460 O O . SER A 1 188 ? -29.741 -16.904 39.171 1.00 78.25 188 SER A O 1
ATOM 1462 N N . ASN A 1 189 ? -28.955 -18.009 37.381 1.00 77.69 189 ASN A N 1
ATOM 1463 C CA . ASN A 1 189 ? -29.205 -19.355 37.905 1.00 77.69 189 ASN A CA 1
ATOM 1464 C C . ASN A 1 189 ? -28.449 -19.626 39.223 1.00 77.69 189 ASN A C 1
ATOM 1466 O O . ASN A 1 189 ? -28.952 -20.301 40.113 1.00 77.69 189 ASN A O 1
ATOM 1470 N N . SER A 1 190 ? -27.253 -19.047 39.394 1.00 69.50 190 SER A N 1
ATOM 1471 C CA . SER A 1 190 ? -26.495 -19.124 40.655 1.00 69.50 190 SER A CA 1
ATOM 1472 C C . SER A 1 190 ? -27.082 -18.256 41.777 1.00 69.50 190 SER A C 1
ATOM 1474 O O . SER A 1 190 ? -26.822 -18.521 42.946 1.00 69.50 190 SER A O 1
ATOM 1476 N N . ARG A 1 191 ? -27.856 -17.214 41.440 1.00 67.88 191 ARG A N 1
ATOM 1477 C CA . ARG A 1 191 ? -28.559 -16.352 42.407 1.00 67.88 191 ARG A CA 1
ATOM 1478 C C . ARG A 1 191 ? -29.922 -16.910 42.822 1.00 67.88 191 ARG A C 1
ATOM 1480 O O . ARG A 1 191 ? -30.418 -16.529 43.876 1.00 67.88 191 ARG A O 1
ATOM 1487 N N . GLU A 1 192 ? -30.503 -17.803 42.024 1.00 62.12 192 GLU A N 1
ATOM 1488 C CA . GLU A 1 192 ? -31.798 -18.436 42.295 1.00 62.12 192 GLU A CA 1
ATOM 1489 C C . GLU A 1 192 ? -31.728 -19.653 43.224 1.00 62.12 192 GLU A C 1
ATOM 1491 O O . GLU A 1 192 ? -32.780 -20.096 43.671 1.00 62.12 192 GLU A O 1
ATOM 1496 N N . PHE A 1 193 ? -30.543 -20.168 43.582 1.00 55.88 193 PHE A N 1
ATOM 1497 C CA . PHE A 1 193 ? -30.422 -21.146 44.668 1.00 55.88 193 PHE A CA 1
ATOM 1498 C C . PHE A 1 193 ? -30.664 -20.443 46.010 1.00 55.88 193 PHE A C 1
ATOM 1500 O O . PHE A 1 193 ? -29.772 -19.741 46.499 1.00 55.88 193 PHE A O 1
ATOM 1507 N N . PRO A 1 194 ? -31.835 -20.620 46.650 1.00 49.09 194 PRO A N 1
ATOM 1508 C CA . PRO A 1 194 ? -32.036 -20.110 47.987 1.00 49.09 194 PRO A CA 1
ATOM 1509 C C . PRO A 1 194 ? -31.131 -20.920 48.910 1.00 49.09 194 PRO A C 1
ATOM 1511 O O . PRO A 1 194 ? -30.895 -22.111 48.699 1.00 49.09 194 PRO A O 1
ATOM 1514 N N . SER A 1 195 ? -30.664 -20.274 49.966 1.00 53.56 195 SER A N 1
ATOM 1515 C CA . SER A 1 195 ? -30.015 -20.856 51.136 1.00 53.56 195 SER A CA 1
ATOM 1516 C C . SER A 1 195 ? -30.917 -21.880 51.853 1.00 53.56 195 SER A C 1
ATOM 1518 O O . SER A 1 195 ? -31.311 -21.683 52.999 1.00 53.56 195 SER A O 1
ATOM 1520 N N . SER A 1 196 ? -31.262 -22.986 51.194 1.00 48.72 196 SER A N 1
ATOM 1521 C CA . SER A 1 196 ? -32.079 -24.083 51.722 1.00 48.72 196 SER A CA 1
ATOM 1522 C C . SER A 1 196 ? -31.227 -25.127 52.455 1.00 48.72 196 SER A C 1
ATOM 1524 O O . SER A 1 196 ? -31.499 -26.324 52.395 1.00 48.72 196 SER A O 1
ATOM 1526 N N . SER A 1 197 ? -30.175 -24.685 53.144 1.00 51.50 197 SER A N 1
ATOM 1527 C CA . SER A 1 197 ? -29.372 -25.533 54.034 1.00 51.50 197 SER A CA 1
ATOM 1528 C C . SER A 1 197 ? -28.942 -24.839 55.333 1.00 51.50 197 SER A C 1
ATOM 1530 O O . SER A 1 197 ? -28.098 -25.365 56.047 1.00 51.50 197 SER A O 1
ATOM 1532 N N . ALA A 1 198 ? -29.558 -23.704 55.694 1.00 52.66 198 ALA A N 1
ATOM 1533 C CA . ALA A 1 198 ? -29.339 -23.044 56.991 1.00 52.66 198 ALA A CA 1
ATOM 1534 C C . ALA A 1 198 ? -30.596 -22.996 57.886 1.00 52.66 198 ALA A C 1
ATOM 1536 O O . ALA A 1 198 ? -30.678 -22.167 58.788 1.00 52.66 198 ALA A O 1
ATOM 1537 N N . GLN A 1 199 ? -31.580 -23.871 57.646 1.00 49.16 199 GLN A N 1
ATOM 1538 C CA . GLN A 1 199 ? -32.714 -24.092 58.554 1.00 49.16 199 GLN A CA 1
ATOM 1539 C C . GLN A 1 199 ? -33.067 -25.579 58.687 1.00 49.16 199 GLN A C 1
ATOM 1541 O O . GLN A 1 199 ? -34.193 -25.962 58.411 1.00 49.16 199 GLN A O 1
ATOM 1546 N N . VAL A 1 200 ? -32.124 -26.426 59.107 1.00 52.94 200 VAL A N 1
ATOM 1547 C CA . VAL A 1 200 ? -32.435 -27.638 59.889 1.00 52.94 200 VAL A CA 1
ATOM 1548 C C . VAL A 1 200 ? -31.227 -27.941 60.782 1.00 52.94 200 VAL A C 1
ATOM 1550 O O . VAL A 1 200 ? -30.114 -28.015 60.265 1.00 52.94 200 VAL A O 1
ATOM 1553 N N . ALA A 1 201 ? -31.510 -28.179 62.067 1.00 40.78 201 ALA A N 1
ATOM 1554 C CA . ALA A 1 201 ? -30.630 -28.537 63.191 1.00 40.78 201 ALA A CA 1
ATOM 1555 C C . ALA A 1 201 ? -30.075 -27.364 64.015 1.00 40.78 201 ALA A C 1
ATOM 1557 O O . ALA A 1 201 ? -29.137 -26.676 63.563 1.00 40.78 201 ALA A O 1
#

Solvent-accessible surface area (backbone atoms only — not comparable to full-atom values): 11745 Å² total; per-residue (Å²): 108,71,68,58,52,50,50,53,51,50,52,53,53,50,53,51,38,57,74,73,65,49,81,84,46,96,80,67,76,75,88,69,64,66,70,74,52,38,66,59,36,39,53,48,26,52,50,52,45,56,54,53,37,73,75,68,76,56,73,56,77,72,52,46,63,62,32,53,53,48,13,52,51,52,27,53,50,52,38,53,52,50,54,49,39,56,59,73,40,60,86,90,44,59,68,55,40,55,49,52,53,51,52,51,51,54,51,50,53,52,50,52,52,48,50,55,51,50,54,48,57,69,49,53,74,46,104,52,84,41,47,86,35,96,46,78,93,76,24,58,51,68,58,58,51,51,52,52,49,52,53,49,51,53,50,51,53,51,49,52,53,48,65,72,66,68,62,86,85,76,58,58,64,61,57,51,51,54,51,51,54,50,47,52,53,52,56,48,59,64,64,68,62,70,82,86,78,81,82,77,137

Foldseek 3Di:
DLVVLVVVLVVVVVVVCVVVVVPPPPPDPDPDAPLSCLVSLQVVLVVVLVVVCVPPVDDSVVSVVVSNVVSVVVSCVLRVQLVVLCQPDPPVCNVVSVVVVVVVVVVVVVVVVVLVVVQQVVQVVDPDARLPHPDPVPRPVVVVVVVVVVVVVVVVVVVVVCVVVVDDDDGPVVVVVVVVVVVVVVVVVVVPPPPPPPPDD

Nearest PDB structures (foldseek):
  9cuk-assembly1_C  TM=3.023E-01  e=3.986E+00  Homo sapiens
  7k4b-assembly1_A  TM=3.062E-01  e=3.986E+00  Homo sapiens

Radius of gyration: 26.5 Å; Cα contacts (8 Å, |Δi|>4): 77; chains: 1; bounding box: 60×47×86 Å

Secondary structure (DSSP, 8-state):
-HHHHHHHHHHHHHHHHHHTTGGG-TT------GGGGHHHHHHHHHHHHHHHHHHH-S-HHHHHHHHHHHHHHHHHHHHHHHHHHHHHS-GGGHHHHHHHHHHHHHHHHHHHHHHHHHHHHHHTTSSS--SS-SSTTTS-HHHHHHHHHHHHHHHHHHHHHHHHHS-----HHHHHHHHHHHHHHHHHHTTS---TTSS--

Mean predicted aligned error: 14.58 Å

Sequence (201 aa):
MAMAVAAIMENVRRGIAIREGFLGNPTAVIGMSAMWLIPQFVILGFAEAFNATAVIGMSTIWLIPQFVILGFAKAFNAVGQLEFYYSQLPKSLGSMAMAFFTVGMAFSDLLGSLITIIVNAVMSSGEKISWLSSNLNRGRYDYYYWLLAALSFLNFLYFLVCCRTYGPYEKASTISDKKEDLKEGLLSNSREFPSSSAQVA

Organism: NCBI:txid39325